Protein AF-0000000078805033 (afdb_homodimer)

Organism: NCBI:txid518634

Solvent-accessible surface area (backbone atoms only — not comparable to full-atom values): 11402 Å² total; per-residue (Å²): 138,50,52,36,29,24,31,27,32,63,42,89,55,93,84,42,68,63,39,48,26,34,30,44,27,18,71,88,64,75,86,60,73,48,47,35,26,24,40,49,38,66,61,92,50,86,88,40,86,55,39,42,79,41,77,51,36,87,62,38,46,42,91,50,58,30,28,40,31,48,77,40,35,37,48,39,56,50,84,47,43,70,54,78,54,25,36,58,53,70,70,57,48,51,51,47,48,53,34,40,29,49,44,43,53,67,112,140,50,53,38,30,25,31,26,32,65,42,87,54,94,84,42,69,63,39,48,28,35,30,43,28,18,72,88,64,75,85,59,73,49,47,36,27,25,40,50,39,65,62,90,52,85,87,41,85,56,40,44,79,41,75,51,37,87,61,38,46,42,89,49,57,29,28,40,31,48,78,41,36,38,48,38,55,50,85,46,43,70,53,76,54,26,37,57,53,70,69,57,47,51,51,47,49,53,35,38,29,50,44,43,54,67,112

Secondary structure (DSSP, 8-state):
--TTEEEEE--SSTT-PPEEEEE-S-TT----SEEEEEEEE-S--TT-TTEEEE---TTT--SS-EEEEEEEEEEEEGGGEEEEEEE--HHHHHHHHHHHHHHTT--/--TTEEEEE--SSTT-PPEEEEE-S-TT----SEEEEEEEE-S--TT-TTEEEE---TTT--SS-EEEEEEEEEEEEGGGEEEEEEE--HHHHHHHHHHHHHHTT--

InterPro domains:
  IPR003477 mRNA interferase PemK-like [PF02452] (2-104)
  IPR003477 mRNA interferase PemK-like [PTHR33988] (1-106)
  IPR011067 Plasmid maintenance toxin/Cell growth inhibitor [G3DSA:2.30.30.110] (6-107)

Foldseek 3Di:
DAAQWKWFFQDPDDPDDTWIWGFHDHPVDDDDQKGKTFTKDLPDPVVPPLWFWDDDDQANQDDGTMITRLLGIDIGRPVRTDDTRHGHDPVSSVVNVVSNCVSVVND/DAAQWKWFFQDPDDPDPTWIWGFHDHPVDDDDQKGKTFTKDLPDPVVPPLWFWDDDDQANQDDGTMITRLLGIDIGRPVRTDDTRHGHDPVSSVVNVVSNCVSVVND

Sequence (214 aa):
MKRGEIWTLQADGYASKPRPVVIVQSDAVDRFDSVITCLLTSYDSSDIDTRVRLEPSPENGLNKVSYVMTDKIVTVDRKLLGYQVGVVDDAAMANIGRQLMRVLGLLMKRGEIWTLQADGYASKPRPVVIVQSDAVDRFDSVITCLLTSYDSSDIDTRVRLEPSPENGLNKVSYVMTDKIVTVDRKLLGYQVGVVDDAAMANIGRQLMRVLGLL

Radius of gyration: 16.96 Å; Cα contacts (8 Å, |Δi|>4): 489; chains: 2; bounding box: 33×46×44 Å

Nearest PDB structures (foldseek):
  5hk0-assembly1_A  TM=8.838E-01  e=4.319E-09  Mycobacterium tuberculosis H37Rv
  5hk0-assembly1_B  TM=8.959E-01  e=1.776E-08  Mycobacterium tuberculosis H37Rv
  9g2g-assembly1_B  TM=8.810E-01  e=1.998E-08  Staphylococcus aureus
  5hkc-assembly1_B  TM=8.267E-01  e=4.319E-09  Mycobacterium tuberculosis CDC1551
  5hk0-assembly2_D  TM=8.184E-01  e=5.100E-07  Mycobacterium tuberculosis H37Rv

pLDDT: mean 94.11, std 10.24, range [45.72, 98.81]

Structure (mmCIF, N/CA/C/O backbone):
data_AF-0000000078805033-model_v1
#
loop_
_entity.id
_entity.type
_entity.pdbx_description
1 polymer 'Toxin-antitoxin system, toxin component, MazF family'
#
loop_
_atom_site.group_PDB
_atom_site.id
_atom_site.type_symbol
_atom_site.label_atom_id
_atom_site.label_alt_id
_atom_site.label_comp_id
_atom_site.label_asym_id
_atom_site.label_entity_id
_atom_site.label_seq_id
_atom_site.pdbx_PDB_ins_code
_atom_site.Cartn_x
_atom_site.Cartn_y
_atom_site.Cartn_z
_atom_site.occupancy
_atom_site.B_iso_or_equiv
_atom_site.auth_seq_id
_atom_site.auth_comp_id
_atom_site.auth_asym_id
_atom_site.auth_atom_id
_atom_site.pdbx_PDB_model_num
ATOM 1 N N . MET A 1 1 ? -15.109 3.586 8.656 1 92.38 1 MET A N 1
ATOM 2 C CA . MET A 1 1 ? -13.875 4.105 8.078 1 92.38 1 MET A CA 1
ATOM 3 C C . MET A 1 1 ? -14.031 4.367 6.59 1 92.38 1 MET A C 1
ATOM 5 O O . MET A 1 1 ? -14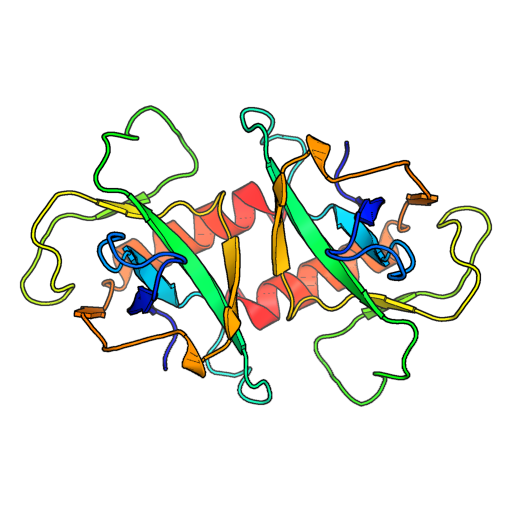.438 3.479 5.836 1 92.38 1 MET A O 1
ATOM 9 N N . LYS A 1 2 ? -13.852 5.633 6.227 1 96.69 2 LYS A N 1
ATOM 10 C CA . LYS A 1 2 ? -14.055 6.082 4.852 1 96.69 2 LYS A CA 1
ATOM 11 C C . LYS A 1 2 ? -12.758 6.641 4.262 1 96.69 2 LYS A C 1
ATOM 13 O O . LYS A 1 2 ? -11.945 7.215 4.984 1 96.69 2 LYS A O 1
ATOM 18 N N . ARG A 1 3 ? -12.656 6.457 2.951 1 98.31 3 ARG A N 1
ATOM 19 C CA . ARG A 1 3 ? -11.523 7.031 2.238 1 98.31 3 ARG A CA 1
ATOM 20 C C . ARG A 1 3 ? -11.383 8.523 2.533 1 98.31 3 ARG A C 1
ATOM 22 O O . ARG A 1 3 ? -12.383 9.25 2.545 1 98.31 3 ARG A O 1
ATOM 29 N N . GLY A 1 4 ? -10.188 8.93 2.82 1 98.69 4 GLY A N 1
ATOM 30 C CA . GLY A 1 4 ? -9.93 10.336 3.111 1 98.69 4 GLY A CA 1
ATOM 31 C C . GLY A 1 4 ? -9.914 10.641 4.598 1 98.69 4 GLY A C 1
ATOM 32 O O . GLY A 1 4 ? -9.453 11.711 5.008 1 98.69 4 GLY A O 1
ATOM 33 N N . GLU A 1 5 ? -10.453 9.766 5.426 1 98.69 5 GLU A N 1
ATOM 34 C CA . GLU A 1 5 ? -10.414 9.977 6.871 1 98.69 5 GLU A CA 1
ATOM 35 C C . GLU A 1 5 ? -9 9.789 7.414 1 98.69 5 GLU A C 1
ATOM 37 O O . GLU A 1 5 ? -8.25 8.938 6.926 1 98.69 5 GLU A O 1
ATOM 42 N N . ILE A 1 6 ? -8.664 10.578 8.422 1 98.69 6 ILE A N 1
ATOM 43 C CA . ILE A 1 6 ? -7.414 10.438 9.156 1 98.69 6 ILE A CA 1
ATOM 44 C C . ILE A 1 6 ? -7.668 9.75 10.492 1 98.69 6 ILE A C 1
ATOM 46 O O . ILE A 1 6 ? -8.547 10.148 11.25 1 98.69 6 ILE A O 1
ATOM 50 N N . TRP A 1 7 ? -6.922 8.68 10.773 1 98 7 TRP A N 1
ATOM 51 C CA . TRP A 1 7 ? -7.043 7.902 12 1 98 7 TRP A CA 1
ATOM 52 C C . TRP A 1 7 ? -5.688 7.75 12.68 1 98 7 TRP A C 1
ATOM 54 O O . TRP A 1 7 ? -4.645 7.859 12.039 1 98 7 TRP A O 1
ATOM 64 N N . THR A 1 8 ? -5.688 7.531 13.992 1 96.12 8 THR A N 1
ATOM 65 C CA . THR A 1 8 ? -4.449 7.219 14.695 1 96.12 8 THR A CA 1
ATOM 66 C C . THR A 1 8 ? -4.137 5.727 14.602 1 96.12 8 THR A C 1
ATOM 68 O O . THR A 1 8 ? -5.031 4.891 14.734 1 96.12 8 THR A O 1
ATOM 71 N N . LEU A 1 9 ? -2.926 5.473 14.25 1 94.88 9 LEU A N 1
ATOM 72 C CA . LEU A 1 9 ? -2.434 4.102 14.211 1 94.88 9 LEU A CA 1
ATOM 73 C C . LEU A 1 9 ? -1.57 3.801 15.438 1 94.88 9 LEU A C 1
ATOM 75 O O . LEU A 1 9 ? -0.641 4.551 15.742 1 94.88 9 LEU A O 1
ATOM 79 N N . GLN A 1 10 ? -1.992 2.762 16.094 1 84.69 10 GLN A N 1
ATOM 80 C CA . GLN A 1 10 ? -1.236 2.348 17.281 1 84.69 10 GLN A CA 1
ATOM 81 C C . GLN A 1 10 ? 0.145 1.828 16.891 1 84.69 10 GLN A C 1
ATOM 83 O O . GLN A 1 10 ? 0.279 1.056 15.938 1 84.69 10 GLN A O 1
ATOM 88 N N . ALA A 1 11 ? 1.146 2.658 17.047 1 66.62 11 ALA A N 1
ATOM 89 C CA . ALA A 1 11 ? 2.5 2.199 16.75 1 66.62 11 ALA A CA 1
ATOM 90 C C . ALA A 1 11 ? 2.938 1.107 17.719 1 66.62 11 ALA A C 1
ATOM 92 O O . ALA A 1 11 ? 2.391 0.988 18.812 1 66.62 11 ALA A O 1
ATOM 93 N N . ASP A 1 12 ? 3.729 0.249 17.109 1 59.47 12 ASP A N 1
ATOM 94 C CA . ASP A 1 12 ? 4.332 -0.756 17.969 1 59.47 12 ASP A CA 1
ATOM 95 C C . ASP A 1 12 ? 5.234 -0.105 19.016 1 59.47 12 ASP A C 1
ATOM 97 O O . ASP A 1 12 ? 6.043 0.766 18.688 1 59.47 12 ASP A O 1
ATOM 101 N N . GLY A 1 13 ? 4.883 -0.298 20.125 1 55.38 13 GLY A N 1
ATOM 102 C CA . GLY A 1 13 ? 5.703 0.057 21.266 1 55.38 13 GLY A CA 1
ATOM 103 C C . GLY A 1 13 ? 5.062 1.105 22.156 1 55.38 13 GLY A C 1
ATOM 104 O O . GLY A 1 13 ? 4.176 1.841 21.719 1 55.38 13 GLY A O 1
ATOM 105 N N . TYR A 1 14 ? 5.25 0.978 23.5 1 46.22 14 TYR A N 1
ATOM 106 C CA . TYR A 1 14 ? 4.641 1.691 24.609 1 46.22 14 TYR A CA 1
ATOM 107 C C . TYR A 1 14 ? 4.664 3.197 24.375 1 46.22 14 TYR A C 1
ATOM 109 O O . TYR A 1 14 ? 3.709 3.9 24.719 1 46.22 14 TYR A O 1
ATOM 117 N N . ALA A 1 15 ? 5.879 3.707 23.953 1 50.28 15 ALA A N 1
ATOM 118 C CA . ALA A 1 15 ? 6.125 5.148 23.984 1 50.28 15 ALA A CA 1
ATOM 119 C C . ALA A 1 15 ? 5.859 5.781 22.609 1 50.28 15 ALA A C 1
ATOM 121 O O . ALA A 1 15 ? 6.09 6.977 22.422 1 50.28 15 ALA A O 1
ATOM 122 N N . SER A 1 16 ? 5.328 4.945 21.859 1 59.59 16 SER A N 1
ATOM 123 C CA . SER A 1 16 ? 5.262 5.559 20.531 1 59.59 16 SER A CA 1
ATOM 124 C C . SER A 1 16 ? 3.941 6.301 20.344 1 59.59 16 SER A C 1
ATOM 126 O O . SER A 1 16 ? 2.875 5.777 20.672 1 59.59 16 SER A O 1
ATOM 128 N N . LYS A 1 17 ? 4.059 7.543 20.312 1 67.31 17 LYS A N 1
ATOM 129 C CA . LYS A 1 17 ? 2.893 8.375 20.047 1 67.31 17 LYS A CA 1
ATOM 130 C C . LYS A 1 17 ? 2.119 7.855 18.828 1 67.31 17 LYS A C 1
ATOM 132 O O . LYS A 1 17 ? 2.715 7.465 17.828 1 67.31 17 LYS A O 1
ATOM 137 N N . PRO A 1 18 ? 0.846 7.719 19.062 1 80.5 18 PRO A N 1
ATOM 138 C CA . PRO A 1 18 ? 0.042 7.262 17.922 1 80.5 18 PRO A CA 1
ATOM 139 C C . PRO A 1 18 ? 0.273 8.094 16.672 1 80.5 18 PRO A C 1
ATOM 141 O O . PRO A 1 18 ? 0.31 9.32 16.734 1 80.5 18 PRO A O 1
ATOM 144 N N . ARG A 1 19 ? 0.521 7.434 15.578 1 88.94 19 ARG A N 1
ATOM 145 C CA . ARG A 1 19 ? 0.822 8.086 14.312 1 88.94 19 ARG A CA 1
ATOM 146 C C . ARG A 1 19 ? -0.429 8.211 13.445 1 88.94 19 ARG A C 1
ATOM 148 O O . ARG A 1 19 ? -1.15 7.227 13.25 1 88.94 19 ARG A O 1
ATOM 155 N N . PRO A 1 20 ? -0.664 9.414 13 1 95.81 20 PRO A N 1
ATOM 156 C CA . PRO A 1 20 ? -1.832 9.523 12.125 1 95.81 20 PRO A CA 1
ATOM 157 C C . PRO A 1 20 ? -1.613 8.859 10.766 1 95.81 20 PRO A C 1
ATOM 159 O O . PRO A 1 20 ? -0.49 8.844 10.258 1 95.81 20 PRO A O 1
ATOM 162 N N . VAL A 1 21 ? -2.654 8.305 10.211 1 97.94 21 VAL A N 1
ATOM 163 C CA . VAL A 1 21 ? -2.676 7.758 8.859 1 97.94 21 VAL A CA 1
ATOM 164 C C . VAL A 1 21 ? -3.904 8.266 8.117 1 97.94 21 VAL A C 1
ATOM 166 O O . VAL A 1 21 ? -4.906 8.641 8.734 1 97.94 21 VAL A O 1
ATOM 169 N N . VAL A 1 22 ? -3.824 8.281 6.801 1 98.75 22 VAL A N 1
ATOM 170 C CA . VAL A 1 22 ? -4.969 8.594 5.949 1 98.75 22 VAL A CA 1
ATOM 171 C C . VAL A 1 22 ? -5.504 7.316 5.309 1 98.75 22 VAL A C 1
ATOM 173 O O . VAL A 1 22 ? -4.738 6.535 4.738 1 98.75 22 VAL A O 1
ATOM 176 N N . ILE A 1 23 ? -6.805 7.102 5.414 1 98.62 23 ILE A N 1
ATOM 177 C CA . ILE A 1 23 ? -7.434 5.992 4.703 1 98.62 23 ILE A CA 1
ATOM 178 C C . ILE A 1 23 ? -7.465 6.285 3.207 1 98.62 23 ILE A C 1
ATOM 180 O O . ILE A 1 23 ? -8.008 7.305 2.777 1 98.62 23 ILE A O 1
ATOM 184 N N . VAL A 1 24 ? -6.883 5.359 2.414 1 98.81 24 VAL A N 1
ATOM 185 C CA . VAL A 1 24 ? -6.871 5.594 0.974 1 98.81 24 VAL A CA 1
ATOM 186 C C . VAL A 1 24 ? -7.617 4.469 0.259 1 98.81 24 VAL A C 1
ATOM 188 O O . VAL A 1 24 ? -7.719 4.469 -0.97 1 98.81 24 VAL A O 1
ATOM 191 N N . GLN A 1 25 ? -8.125 3.51 0.996 1 98.56 25 GLN A N 1
ATOM 192 C CA . GLN A 1 25 ? -8.93 2.426 0.446 1 98.56 25 GLN A CA 1
ATOM 193 C C . GLN A 1 25 ? -10.281 2.938 -0.037 1 98.56 25 GLN A C 1
ATOM 195 O O . GLN A 1 25 ? -10.93 3.74 0.642 1 98.56 25 GLN A O 1
ATOM 200 N N . SER A 1 26 ? -10.695 2.438 -1.181 1 98.38 26 SER A N 1
ATOM 201 C CA . SER A 1 26 ? -12.023 2.752 -1.696 1 98.38 26 SER A CA 1
ATOM 202 C C . SER A 1 26 ? -13.109 2.326 -0.717 1 98.38 26 SER A C 1
ATOM 204 O O . SER A 1 26 ? -13.031 1.252 -0.117 1 98.38 26 SER A O 1
ATOM 206 N N . ASP A 1 27 ? -14.195 3.082 -0.64 1 97.12 27 ASP A N 1
ATOM 207 C CA . ASP A 1 27 ? -15.336 2.752 0.212 1 97.12 27 ASP A CA 1
ATOM 208 C C . ASP A 1 27 ? -16.078 1.532 -0.32 1 97.12 27 ASP A C 1
ATOM 210 O O . ASP A 1 27 ? -16.859 0.908 0.408 1 97.12 27 ASP A O 1
ATOM 214 N N . ALA A 1 28 ? -15.883 1.262 -1.568 1 95.81 28 ALA A N 1
ATOM 215 C CA . ALA A 1 28 ? -16.578 0.141 -2.195 1 95.81 28 ALA A CA 1
ATOM 216 C C . ALA A 1 28 ? -15.992 -1.192 -1.746 1 95.81 28 ALA A C 1
ATOM 218 O O . ALA A 1 28 ? -16.609 -2.244 -1.933 1 95.81 28 ALA A O 1
ATOM 219 N N . VAL A 1 29 ? -14.789 -1.143 -1.206 1 94.06 29 VAL A N 1
ATOM 220 C CA . VAL A 1 29 ? -14.117 -2.336 -0.704 1 94.06 29 VAL A CA 1
ATOM 221 C C . VAL A 1 29 ? -14.344 -2.467 0.8 1 94.06 29 VAL A C 1
ATOM 223 O O . VAL A 1 29 ? -13.75 -1.733 1.592 1 94.06 29 VAL A O 1
ATOM 226 N N . ASP A 1 30 ? -15.203 -3.201 1.343 1 83.62 30 ASP A N 1
ATOM 227 C CA . ASP A 1 30 ? -15.562 -3.232 2.758 1 83.62 30 ASP A CA 1
ATOM 228 C C . ASP A 1 30 ? -15.633 -4.668 3.275 1 83.62 30 ASP A C 1
ATOM 230 O O . ASP A 1 30 ? -16.188 -4.918 4.348 1 83.62 30 ASP A O 1
ATOM 234 N N . ARG A 1 31 ? -14.883 -5.484 2.77 1 87.19 31 ARG A N 1
ATOM 235 C CA . ARG A 1 31 ? -15.031 -6.898 3.098 1 87.19 31 ARG A CA 1
ATOM 236 C C . ARG A 1 31 ? -13.953 -7.352 4.078 1 87.19 31 ARG A C 1
ATOM 238 O O . ARG A 1 31 ? -14.078 -8.406 4.699 1 87.19 31 ARG A O 1
ATOM 245 N N . PHE A 1 32 ? -12.969 -6.535 4.281 1 93.5 32 PHE A N 1
ATOM 246 C CA . PHE A 1 32 ? -11.773 -7.023 4.969 1 93.5 32 PHE A CA 1
ATOM 247 C C . PHE A 1 32 ? -11.68 -6.43 6.367 1 93.5 32 PHE A C 1
ATOM 249 O O . PHE A 1 32 ? -12.188 -5.336 6.621 1 93.5 32 PHE A O 1
ATOM 256 N N . ASP A 1 33 ? -11.016 -7.176 7.23 1 96.12 33 ASP A N 1
ATOM 257 C CA . ASP A 1 33 ? -10.727 -6.688 8.578 1 96.12 33 ASP A CA 1
ATOM 258 C C . ASP A 1 33 ? -9.539 -5.727 8.562 1 96.12 33 ASP A C 1
ATOM 260 O O . ASP A 1 33 ? -9.172 -5.168 9.602 1 96.12 33 ASP A O 1
ATOM 264 N N . SER A 1 34 ? -9 -5.488 7.434 1 96.75 34 SER A N 1
ATOM 265 C CA . SER A 1 34 ? -7.902 -4.547 7.242 1 96.75 34 SER A CA 1
ATOM 266 C C . SER A 1 34 ? -8.32 -3.389 6.34 1 96.75 34 SER A C 1
ATOM 268 O O . SER A 1 34 ? -9.375 -3.438 5.711 1 96.75 34 SER A O 1
ATOM 270 N N . VAL A 1 35 ? -7.555 -2.35 6.375 1 97.69 35 VAL A N 1
ATOM 271 C CA . VAL A 1 35 ? -7.797 -1.185 5.531 1 97.69 35 VAL A CA 1
ATOM 272 C C . VAL A 1 35 ? -6.469 -0.619 5.035 1 97.69 35 VAL A C 1
ATOM 274 O O . VAL A 1 35 ? -5.461 -0.672 5.742 1 97.69 35 VAL A O 1
ATOM 277 N N . ILE A 1 36 ? -6.461 -0.116 3.795 1 98.5 36 ILE A N 1
ATOM 278 C CA . ILE A 1 36 ? -5.25 0.423 3.184 1 98.5 36 ILE A CA 1
ATOM 279 C C . ILE A 1 36 ? -5.086 1.891 3.572 1 98.5 36 ILE A C 1
ATOM 281 O O . ILE A 1 36 ? -6.031 2.678 3.461 1 98.5 36 ILE A O 1
ATOM 285 N N . THR A 1 37 ? -3.91 2.264 4.016 1 98.5 37 THR A N 1
ATOM 286 C CA . THR A 1 37 ? -3.641 3.607 4.52 1 98.5 37 THR A CA 1
ATOM 287 C C . THR A 1 37 ? -2.311 4.129 3.982 1 98.5 37 THR A C 1
ATOM 289 O O . THR A 1 37 ? -1.507 3.359 3.451 1 98.5 37 THR A O 1
ATOM 292 N N . CYS A 1 38 ? -2.1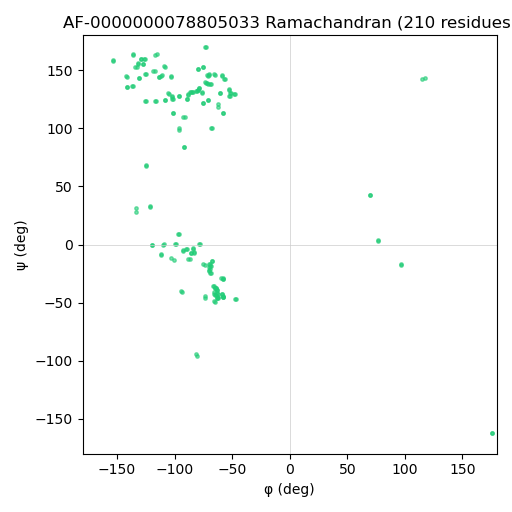05 5.371 4.07 1 98.62 38 CYS A N 1
ATOM 293 C CA . CYS A 1 38 ? -0.792 5.996 3.965 1 98.62 38 CYS A CA 1
ATOM 294 C C . CYS A 1 38 ? -0.381 6.629 5.289 1 98.62 38 CYS A C 1
ATOM 296 O O . CYS A 1 38 ? -1.204 7.234 5.973 1 98.62 38 CYS A O 1
ATOM 298 N N . LEU A 1 39 ? 0.88 6.57 5.617 1 97.06 39 LEU A N 1
ATOM 299 C CA . LEU A 1 39 ? 1.412 7.203 6.82 1 97.06 39 LEU A CA 1
ATOM 300 C C . LEU A 1 39 ? 1.515 8.711 6.641 1 97.06 39 LEU A C 1
ATOM 302 O O . LEU A 1 39 ? 1.629 9.203 5.516 1 97.06 39 LEU A O 1
ATOM 306 N N . LEU A 1 40 ? 1.423 9.398 7.77 1 97.38 40 LEU A N 1
ATOM 307 C CA . LEU A 1 40 ? 1.719 10.828 7.809 1 97.38 40 LEU A CA 1
ATOM 308 C C . LEU A 1 40 ? 2.994 11.094 8.602 1 97.38 40 LEU A C 1
ATOM 310 O O . LEU A 1 40 ? 3.297 10.383 9.562 1 97.38 40 LEU A O 1
ATOM 314 N N . THR A 1 41 ? 3.734 12.086 8.172 1 95.88 41 THR A N 1
ATOM 315 C CA . THR A 1 41 ? 4.871 12.578 8.945 1 95.88 41 THR A CA 1
ATOM 316 C C . THR A 1 41 ? 4.812 14.102 9.078 1 95.88 41 THR A C 1
ATOM 318 O O . THR A 1 41 ? 4.352 14.797 8.172 1 95.88 41 THR A O 1
ATOM 321 N N . SER A 1 42 ? 5.211 14.562 10.227 1 96.06 42 SER A N 1
ATOM 322 C CA . SER A 1 42 ? 5.312 16.016 10.422 1 96.06 42 SER A CA 1
ATOM 323 C C . SER A 1 42 ? 6.715 16.516 10.094 1 96.06 42 SER A C 1
ATOM 325 O O . SER A 1 42 ? 6.969 17.719 10.133 1 96.06 42 SER A O 1
ATOM 327 N N . TYR A 1 43 ? 7.578 15.531 9.812 1 95.75 43 TYR A N 1
ATOM 328 C CA . TYR A 1 43 ? 8.906 15.961 9.383 1 95.75 43 TYR A CA 1
ATOM 329 C C . TYR A 1 43 ? 8.867 16.562 7.992 1 95.75 43 TYR A C 1
ATOM 331 O O . TYR A 1 43 ? 8.203 16.047 7.098 1 95.75 43 TYR A O 1
ATOM 339 N N . ASP A 1 44 ? 9.648 17.672 7.898 1 96.62 44 ASP A N 1
ATOM 340 C CA . ASP A 1 44 ? 9.648 18.359 6.613 1 96.62 44 ASP A CA 1
ATOM 341 C C . ASP A 1 44 ? 10.094 17.438 5.488 1 96.62 44 ASP A C 1
ATOM 343 O O . ASP A 1 44 ? 11.227 16.953 5.484 1 96.62 44 ASP A O 1
ATOM 347 N N . SER A 1 45 ? 9.125 17.172 4.621 1 96 45 SER A N 1
ATOM 348 C CA . SER A 1 45 ? 9.359 16.312 3.459 1 96 45 SER A CA 1
ATOM 349 C C . SER A 1 45 ? 9.062 17.062 2.158 1 96 45 SER A C 1
ATOM 351 O O . SER A 1 45 ? 8.602 16.453 1.186 1 96 45 SER A O 1
ATOM 353 N N . SER A 1 46 ? 9.305 18.328 2.115 1 95.81 46 SER A N 1
ATOM 354 C CA . SER A 1 46 ? 8.969 19.141 0.957 1 95.81 46 SER A CA 1
ATOM 355 C C . SER A 1 46 ? 9.859 18.812 -0.236 1 95.81 46 SER A C 1
ATOM 357 O O . SER A 1 46 ? 9.523 19.125 -1.377 1 95.81 46 SER A O 1
ATOM 359 N N . ASP A 1 47 ? 10.961 18.156 0.004 1 96.38 47 ASP A N 1
ATOM 360 C CA . ASP A 1 47 ? 11.883 17.797 -1.066 1 96.38 47 ASP A CA 1
ATOM 361 C C . ASP A 1 47 ? 11.531 16.438 -1.672 1 96.38 47 ASP A C 1
ATOM 363 O O . ASP A 1 47 ? 12.18 15.992 -2.619 1 96.38 47 ASP A O 1
ATOM 367 N N . ILE A 1 48 ? 10.562 15.789 -1.128 1 96.19 48 ILE A N 1
ATOM 368 C CA . ILE A 1 48 ? 10.148 14.484 -1.624 1 96.19 48 ILE A CA 1
ATOM 369 C C . ILE A 1 48 ? 8.891 14.625 -2.477 1 96.19 48 ILE A C 1
ATOM 371 O O . ILE A 1 48 ? 7.801 14.867 -1.951 1 96.19 48 ILE A O 1
ATOM 375 N N . ASP A 1 49 ? 8.953 14.375 -3.76 1 95.06 49 ASP A N 1
ATOM 376 C CA . ASP A 1 49 ? 7.926 14.688 -4.75 1 95.06 49 ASP A CA 1
ATOM 377 C C . ASP A 1 49 ? 6.688 13.82 -4.547 1 95.06 49 ASP A C 1
ATOM 379 O O . ASP A 1 49 ? 5.578 14.227 -4.895 1 95.06 49 ASP A O 1
ATOM 383 N N . THR A 1 50 ? 6.828 12.711 -3.967 1 97.31 50 THR A N 1
ATOM 384 C CA . THR A 1 50 ? 5.715 11.773 -3.854 1 97.31 50 THR A CA 1
ATOM 385 C C . THR A 1 50 ? 4.828 12.125 -2.666 1 97.31 50 THR A C 1
ATOM 387 O O . THR A 1 50 ? 3.779 11.508 -2.461 1 97.31 50 THR A O 1
ATOM 390 N N . ARG A 1 51 ? 5.207 13.047 -1.883 1 98.19 51 ARG A N 1
ATOM 391 C CA . ARG A 1 51 ? 4.469 13.32 -0.655 1 98.19 51 ARG A CA 1
ATOM 392 C C . ARG A 1 51 ? 3.594 14.562 -0.806 1 98.19 51 ARG A C 1
ATOM 394 O O . ARG A 1 51 ? 3.979 15.523 -1.478 1 98.19 51 ARG A O 1
ATOM 401 N N . VAL A 1 52 ? 2.461 14.516 -0.189 1 98.69 52 VAL A N 1
ATOM 402 C CA . VAL A 1 52 ? 1.468 15.578 -0.304 1 98.69 52 VAL A CA 1
ATOM 403 C C . VAL A 1 52 ? 1.4 16.375 1.001 1 98.69 52 VAL A C 1
ATOM 405 O O . VAL A 1 52 ? 1.12 15.805 2.061 1 98.69 52 VAL A O 1
ATOM 408 N N . ARG A 1 53 ? 1.577 17.594 0.904 1 98.69 53 ARG A N 1
ATOM 409 C CA . ARG A 1 53 ? 1.58 18.469 2.066 1 98.69 53 ARG A CA 1
ATOM 410 C C . ARG A 1 53 ? 0.158 18.797 2.516 1 98.69 53 ARG A C 1
ATOM 412 O O . ARG A 1 53 ? -0.704 19.109 1.69 1 98.69 53 ARG A O 1
ATOM 419 N N . LEU A 1 54 ? -0.123 18.688 3.785 1 98.56 54 LEU A N 1
ATOM 420 C CA . LEU A 1 54 ? -1.386 19.094 4.398 1 98.56 54 LEU A CA 1
ATOM 421 C C . LEU A 1 54 ? -1.173 20.219 5.398 1 98.56 54 LEU A C 1
ATOM 423 O O . LEU A 1 54 ? -0.369 20.094 6.328 1 98.56 54 LEU A O 1
ATOM 427 N N . GLU A 1 55 ? -1.883 21.266 5.148 1 98.44 55 GLU A N 1
ATOM 428 C CA . GLU A 1 55 ? -1.938 22.312 6.168 1 98.44 55 GLU A CA 1
ATOM 429 C C . GLU A 1 55 ? -2.906 21.938 7.289 1 98.44 55 GLU A C 1
ATOM 431 O O . GLU A 1 55 ? -3.998 21.422 7.027 1 98.44 55 GLU A O 1
ATOM 436 N N . PRO A 1 56 ? -2.416 22.172 8.57 1 98.06 56 PRO A N 1
ATOM 437 C CA . PRO A 1 56 ? -3.352 21.906 9.664 1 98.06 56 PRO A CA 1
ATOM 438 C C . PRO A 1 56 ? -4.652 22.688 9.539 1 98.06 56 PRO A C 1
ATOM 440 O O . PRO A 1 56 ? -4.637 23.859 9.117 1 98.06 56 PRO A O 1
ATOM 443 N N . SER A 1 57 ? -5.773 22.125 9.883 1 98.12 57 SER A N 1
ATOM 444 C CA . SER A 1 57 ? -7.098 22.734 9.891 1 98.12 57 SER A CA 1
ATOM 445 C C . SER A 1 57 ? -8.023 22.062 10.898 1 98.12 57 SER A C 1
ATOM 447 O O . SER A 1 57 ? -7.773 20.922 11.305 1 98.12 57 SER A O 1
ATOM 449 N N . PRO A 1 58 ? -9.078 22.781 11.312 1 97.81 58 PRO A N 1
ATOM 450 C CA . PRO A 1 58 ? -10.047 22.141 12.195 1 97.81 58 PRO A CA 1
ATOM 451 C C . PRO A 1 58 ? -10.68 20.906 11.562 1 97.81 58 PRO A C 1
ATOM 453 O O . PRO A 1 58 ? -11.016 19.938 12.266 1 97.81 58 PRO A O 1
ATOM 456 N N . GLU A 1 59 ? -10.781 20.891 10.273 1 98.12 59 GLU A N 1
ATOM 457 C CA . GLU A 1 59 ? -11.422 19.797 9.555 1 98.12 59 GLU A CA 1
ATOM 458 C C . GLU A 1 59 ? -10.547 18.562 9.539 1 98.12 59 GLU A C 1
ATOM 460 O O . GLU A 1 59 ? -11.023 17.438 9.766 1 98.12 59 GLU A O 1
ATOM 465 N N . ASN A 1 60 ? -9.25 18.719 9.242 1 98.31 60 ASN A N 1
ATOM 466 C CA . ASN A 1 60 ? -8.398 17.547 9.172 1 98.31 60 ASN A CA 1
ATOM 467 C C . ASN A 1 60 ? -7.828 17.172 10.539 1 98.31 60 ASN A C 1
ATOM 469 O O . ASN A 1 60 ? -7.266 16.094 10.703 1 98.31 60 ASN A O 1
ATOM 473 N N . GLY A 1 61 ? -7.969 18.094 11.5 1 97.88 61 GLY A N 1
ATOM 474 C CA . GLY A 1 61 ? -7.668 17.781 12.891 1 97.88 61 GLY A CA 1
ATOM 475 C C . GLY A 1 61 ? -6.184 17.75 13.188 1 97.88 61 GLY A C 1
ATOM 476 O O . GLY A 1 61 ? -5.773 17.391 14.297 1 97.88 61 GLY A O 1
ATOM 477 N N . LEU A 1 62 ? -5.355 18.062 12.219 1 97.38 62 LEU A N 1
ATOM 478 C CA . LEU A 1 62 ? -3.91 18.078 12.422 1 97.38 62 LEU A CA 1
ATOM 479 C C . LEU A 1 62 ? -3.484 19.375 13.109 1 97.38 62 LEU A C 1
ATOM 481 O O . LEU A 1 62 ? -4.121 20.422 12.938 1 97.38 62 LEU A O 1
ATOM 485 N N . ASN A 1 63 ? -2.385 19.25 13.852 1 96.06 63 ASN A N 1
ATOM 486 C CA . ASN A 1 63 ? -1.918 20.422 14.578 1 96.06 63 ASN A CA 1
ATOM 487 C C . ASN A 1 63 ? -0.592 20.938 14.023 1 96.06 63 ASN A C 1
ATOM 489 O O . ASN A 1 63 ? -0.11 22 14.438 1 96.06 63 ASN A O 1
ATOM 493 N N . LYS A 1 64 ? -0.011 20.188 13.164 1 96.69 64 LYS A N 1
ATOM 494 C CA . LYS A 1 64 ? 1.229 20.562 12.484 1 96.69 64 LYS A CA 1
ATOM 495 C C . LYS A 1 64 ? 1.125 20.312 10.977 1 96.69 64 LYS A C 1
ATOM 497 O O . LYS A 1 64 ? 0.363 19.438 10.539 1 96.69 64 LYS A O 1
ATOM 502 N N . VAL A 1 65 ? 1.949 21.156 10.281 1 98.12 65 VAL A N 1
ATOM 503 C CA . VAL A 1 65 ? 2.127 20.797 8.875 1 98.12 65 VAL A CA 1
ATOM 504 C C . VAL A 1 65 ? 2.547 19.344 8.766 1 98.12 65 VAL A C 1
ATOM 506 O O . VAL A 1 65 ? 3.449 18.891 9.477 1 98.12 65 VAL A O 1
ATOM 509 N N . SER A 1 66 ? 1.797 18.625 7.934 1 98.12 66 SER A N 1
ATOM 510 C CA . SER A 1 66 ? 2.061 17.203 7.77 1 98.12 66 SER A CA 1
ATOM 511 C C . SER A 1 66 ? 2.172 16.828 6.297 1 98.12 66 SER A C 1
ATOM 513 O O . SER A 1 66 ? 1.778 17.594 5.422 1 98.12 66 SER A O 1
ATOM 515 N N . TYR A 1 67 ? 2.791 15.711 6.047 1 98.38 67 TYR A N 1
ATOM 516 C CA . TYR A 1 67 ? 2.959 15.172 4.699 1 98.38 67 TYR A CA 1
ATOM 517 C C . TYR A 1 67 ? 2.43 13.742 4.613 1 98.38 67 TYR A C 1
ATOM 519 O O . TYR A 1 67 ? 2.824 12.883 5.402 1 98.38 67 TYR A O 1
ATOM 527 N N . VAL A 1 68 ? 1.501 13.555 3.678 1 98.75 68 VAL A N 1
ATOM 528 C CA . VAL A 1 68 ? 1.046 12.203 3.393 1 98.75 68 VAL A CA 1
ATOM 529 C C . VAL A 1 68 ? 2.107 11.461 2.584 1 98.75 68 VAL A C 1
ATOM 531 O O . VAL A 1 68 ? 2.49 11.898 1.498 1 98.75 68 VAL A O 1
ATOM 534 N N . MET A 1 69 ? 2.557 10.344 3.145 1 98.25 69 MET A N 1
ATOM 535 C CA . MET A 1 69 ? 3.613 9.57 2.502 1 98.25 69 MET A CA 1
ATOM 536 C C . MET A 1 69 ? 3.025 8.508 1.583 1 98.25 69 MET A C 1
ATOM 538 O O . MET A 1 69 ? 2.947 7.332 1.954 1 98.25 69 MET A O 1
ATOM 542 N N . THR A 1 70 ? 2.678 8.898 0.321 1 98.62 70 THR A N 1
ATOM 543 C CA . THR A 1 70 ? 2.07 7.969 -0.629 1 98.62 70 THR A CA 1
ATOM 544 C C . THR A 1 70 ? 3.061 6.883 -1.036 1 98.62 70 THR A C 1
ATOM 546 O O . THR A 1 70 ? 2.668 5.852 -1.587 1 98.62 70 THR A O 1
ATOM 549 N N . ASP A 1 71 ? 4.312 7.086 -0.745 1 97.69 71 ASP A N 1
ATOM 550 C CA . ASP A 1 71 ? 5.359 6.094 -0.967 1 97.69 71 ASP A CA 1
ATOM 551 C C . ASP A 1 71 ? 5.43 5.105 0.195 1 97.69 71 ASP A C 1
ATOM 553 O O . ASP A 1 71 ? 6.195 4.137 0.148 1 97.69 71 ASP A O 1
ATOM 557 N N . LYS A 1 72 ? 4.617 5.324 1.229 1 97.5 72 LYS A N 1
ATO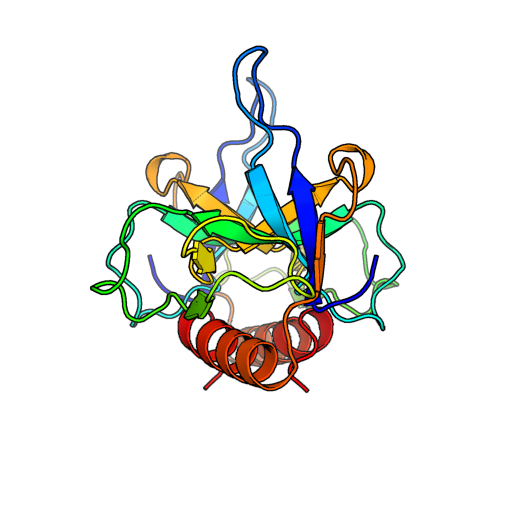M 558 C CA . LYS A 1 72 ? 4.496 4.43 2.377 1 97.5 72 LYS A CA 1
ATOM 559 C C . LYS A 1 72 ? 3.047 4 2.59 1 97.5 72 LYS A C 1
ATOM 561 O O . LYS A 1 72 ? 2.459 4.285 3.635 1 97.5 72 LYS A O 1
ATOM 566 N N . ILE A 1 73 ? 2.623 3.256 1.645 1 98.31 73 ILE A N 1
ATOM 567 C CA . ILE A 1 73 ? 1.297 2.648 1.702 1 98.31 73 ILE A CA 1
ATOM 568 C C . ILE A 1 73 ? 1.337 1.401 2.58 1 98.31 73 ILE A C 1
ATOM 570 O O . ILE A 1 73 ? 2.238 0.569 2.447 1 98.31 73 ILE A O 1
ATOM 574 N N . VAL A 1 74 ? 0.395 1.283 3.475 1 96.44 74 VAL A N 1
ATOM 575 C CA . VAL A 1 74 ? 0.381 0.112 4.348 1 96.44 74 VAL A CA 1
ATOM 576 C C . VAL A 1 74 ? -1.059 -0.347 4.57 1 96.44 74 VAL A C 1
ATOM 578 O O . VAL A 1 74 ? -1.961 0.477 4.734 1 96.44 74 VAL A O 1
ATOM 581 N N . THR A 1 75 ? -1.259 -1.632 4.48 1 97.44 75 THR A N 1
ATOM 582 C CA . THR A 1 75 ? -2.514 -2.248 4.898 1 97.44 75 THR A CA 1
ATOM 583 C C . THR A 1 75 ? -2.467 -2.625 6.375 1 97.44 75 THR A C 1
ATOM 585 O O . THR A 1 75 ? -1.565 -3.344 6.812 1 97.44 75 THR A O 1
ATOM 588 N N . VAL A 1 76 ? -3.422 -2.143 7.102 1 95.25 76 VAL A N 1
ATOM 589 C CA . VAL A 1 76 ? -3.375 -2.336 8.547 1 95.25 76 VAL A CA 1
ATOM 590 C C . VAL A 1 76 ? -4.664 -3 9.023 1 95.25 76 VAL A C 1
ATOM 592 O O . VAL A 1 76 ? -5.738 -2.764 8.453 1 95.25 76 VAL A O 1
ATOM 595 N N . ASP A 1 77 ? -4.465 -3.822 10.078 1 95.94 77 ASP A N 1
ATOM 596 C CA . ASP A 1 77 ? -5.656 -4.316 10.766 1 95.94 77 ASP A CA 1
ATOM 597 C C . ASP A 1 77 ? -6.473 -3.16 11.344 1 95.94 77 ASP A C 1
ATOM 599 O O . ASP A 1 77 ? -5.934 -2.299 12.039 1 95.94 77 ASP A O 1
ATOM 603 N N . ARG A 1 78 ? -7.766 -3.193 11.055 1 95.75 78 ARG A N 1
ATOM 604 C CA . ARG A 1 78 ? -8.641 -2.121 11.516 1 95.75 78 ARG A CA 1
ATOM 605 C C . ARG A 1 78 ? -8.586 -1.995 13.039 1 95.75 78 ARG A C 1
ATOM 607 O O . ARG A 1 78 ? -8.734 -0.897 13.578 1 95.75 78 ARG A O 1
ATOM 614 N N . LYS A 1 79 ? -8.352 -3.035 13.688 1 94.75 79 LYS A N 1
ATOM 615 C CA . LYS A 1 79 ? -8.352 -3.051 15.141 1 94.75 79 LYS A CA 1
ATOM 616 C C . LYS A 1 79 ? -7.172 -2.252 15.695 1 94.75 79 LYS A C 1
ATOM 618 O O . LYS A 1 79 ? -7.141 -1.928 16.891 1 94.75 79 LYS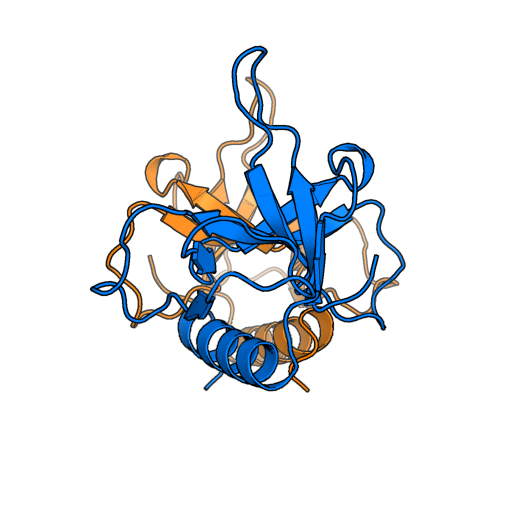 A O 1
ATOM 623 N N . LEU A 1 80 ? -6.164 -1.99 14.891 1 94.38 80 LEU A N 1
ATOM 624 C CA . LEU A 1 80 ? -4.996 -1.231 15.32 1 94.38 80 LEU A CA 1
ATOM 625 C C . LEU A 1 80 ? -5.234 0.267 15.172 1 94.38 80 LEU A C 1
ATOM 627 O O . LEU A 1 80 ? -4.41 1.077 15.602 1 94.38 80 LEU A O 1
ATOM 631 N N . LEU A 1 81 ? -6.336 0.575 14.57 1 95.25 81 LEU A N 1
ATOM 632 C CA . LEU A 1 81 ? -6.684 1.984 14.43 1 95.25 81 LEU A CA 1
ATOM 633 C C . LEU A 1 81 ? -7.469 2.473 15.641 1 95.25 81 LEU A C 1
ATOM 635 O O . LEU A 1 81 ? -8.414 1.814 16.078 1 95.25 81 LEU A O 1
ATOM 639 N N . GLY A 1 82 ? -7.004 3.555 16.188 1 94.69 82 GLY A N 1
ATOM 640 C CA . GLY A 1 82 ? -7.629 4.113 17.375 1 94.69 82 GLY A CA 1
ATOM 641 C C . GLY A 1 82 ? -8.867 4.938 17.062 1 94.69 82 GLY A C 1
ATOM 642 O O . GLY A 1 82 ? -9.961 4.395 16.906 1 94.69 82 GLY A O 1
ATOM 643 N N . TYR A 1 83 ? -8.688 6.309 16.953 1 95.25 83 TYR A N 1
ATOM 644 C CA . TYR A 1 83 ? -9.828 7.191 16.719 1 95.25 83 TYR A CA 1
ATOM 645 C C . TYR A 1 83 ? -9.594 8.07 15.492 1 95.25 83 TYR A C 1
ATOM 647 O O . TYR A 1 83 ? -8.453 8.258 15.062 1 95.25 83 TYR A O 1
ATOM 655 N N . GLN A 1 84 ? -10.664 8.555 14.992 1 97.75 84 GLN A N 1
ATOM 656 C CA . GLN A 1 84 ? -10.602 9.469 13.859 1 97.75 84 GLN A CA 1
ATOM 657 C C . GLN A 1 84 ? -10.156 10.859 14.297 1 97.75 84 GLN A C 1
ATOM 659 O O . GLN A 1 84 ? -10.711 11.422 15.25 1 97.75 84 GLN A O 1
ATOM 664 N N . VAL A 1 85 ? -9.234 11.344 13.602 1 97.12 85 VAL A N 1
ATOM 665 C CA . VAL A 1 85 ? -8.68 12.664 13.883 1 97.12 85 VAL A CA 1
ATOM 666 C C . VAL A 1 85 ? -9.383 13.711 13.031 1 97.12 85 VAL A C 1
ATOM 668 O O . VAL A 1 85 ? -9.617 14.836 13.492 1 97.12 85 VAL A O 1
ATOM 671 N N . GLY A 1 86 ? -9.664 13.414 11.805 1 98.56 86 GLY A N 1
ATOM 672 C CA . GLY A 1 86 ? -10.266 14.328 10.852 1 98.56 86 GLY A CA 1
ATOM 673 C C . GLY A 1 86 ? -10.391 13.75 9.461 1 98.56 86 GLY A C 1
ATOM 674 O O . GLY A 1 86 ? -10.492 12.531 9.297 1 98.56 86 GLY A O 1
ATOM 675 N N . VAL A 1 87 ? -10.578 14.695 8.5 1 98.75 87 VAL A N 1
ATOM 676 C CA . VAL A 1 87 ? -10.766 14.273 7.113 1 98.75 87 VAL A CA 1
ATOM 677 C C . VAL A 1 87 ? -9.953 15.18 6.191 1 98.75 87 VAL A C 1
ATOM 679 O O . VAL A 1 87 ? -9.875 16.391 6.406 1 98.75 87 VAL A O 1
ATOM 682 N N . VAL A 1 88 ? -9.32 14.523 5.27 1 98.56 88 VAL A N 1
ATOM 683 C CA . VAL A 1 88 ? -8.617 15.281 4.242 1 98.56 88 VAL A CA 1
ATOM 684 C C . VAL A 1 88 ? -9.617 15.922 3.285 1 98.56 88 VAL A C 1
ATOM 686 O O . VAL A 1 88 ? -10.617 15.297 2.914 1 98.56 88 VAL A O 1
ATOM 689 N N . ASP A 1 89 ? -9.344 17.156 2.916 1 98 89 ASP A N 1
ATOM 690 C CA . ASP A 1 89 ? -10.281 17.797 2.002 1 98 89 ASP A CA 1
ATOM 691 C C . ASP A 1 89 ? -10.156 17.219 0.593 1 98 89 ASP A C 1
ATOM 693 O O . ASP A 1 89 ? -9.211 16.5 0.295 1 98 89 ASP A O 1
ATOM 697 N N . ASP A 1 90 ? -11.117 17.594 -0.291 1 97.5 90 ASP A N 1
ATOM 698 C CA . ASP A 1 90 ? -11.258 16.984 -1.612 1 97.5 90 ASP A CA 1
ATOM 699 C C . ASP A 1 90 ? -10.047 17.312 -2.488 1 97.5 90 ASP A C 1
ATOM 701 O O . ASP A 1 90 ? -9.578 16.453 -3.248 1 97.5 90 ASP A O 1
ATOM 705 N N . ALA A 1 91 ? -9.617 18.5 -2.432 1 98 91 ALA A N 1
ATOM 706 C CA . ALA A 1 91 ? -8.484 18.891 -3.258 1 98 91 ALA A CA 1
ATOM 707 C C . ALA A 1 91 ? -7.23 18.109 -2.889 1 98 91 ALA A C 1
ATOM 709 O O . ALA A 1 91 ? -6.508 17.625 -3.768 1 98 91 ALA A O 1
ATOM 710 N N . ALA A 1 92 ? -6.996 18.016 -1.595 1 98.19 92 ALA A N 1
ATOM 711 C CA . ALA A 1 92 ? -5.848 17.25 -1.132 1 98.19 92 ALA A CA 1
ATOM 712 C C . ALA A 1 92 ? -6 15.773 -1.488 1 98.19 92 ALA A C 1
ATOM 714 O O . ALA A 1 92 ? -5.023 15.117 -1.858 1 98.19 92 ALA A O 1
ATOM 715 N N . MET A 1 93 ? -7.23 15.266 -1.405 1 98.44 93 MET A N 1
ATOM 716 C CA . MET A 1 93 ? -7.453 13.859 -1.729 1 98.44 93 MET A CA 1
ATOM 717 C C . MET A 1 93 ? -7.199 13.594 -3.209 1 98.44 93 MET A C 1
ATOM 719 O O . MET A 1 93 ? -6.715 12.523 -3.578 1 98.44 93 MET A O 1
ATOM 723 N N . ALA A 1 94 ? -7.551 14.562 -4.055 1 98.38 94 ALA A N 1
ATOM 724 C CA . ALA A 1 94 ? -7.25 14.438 -5.48 1 98.38 94 ALA A CA 1
ATOM 725 C C . ALA A 1 94 ? -5.742 14.375 -5.715 1 98.38 94 ALA A C 1
ATOM 727 O O . ALA A 1 94 ? -5.27 13.57 -6.52 1 98.38 94 ALA A O 1
ATOM 728 N N . ASN A 1 95 ? -5.031 15.203 -5.016 1 98.5 95 ASN A N 1
ATOM 729 C CA . ASN A 1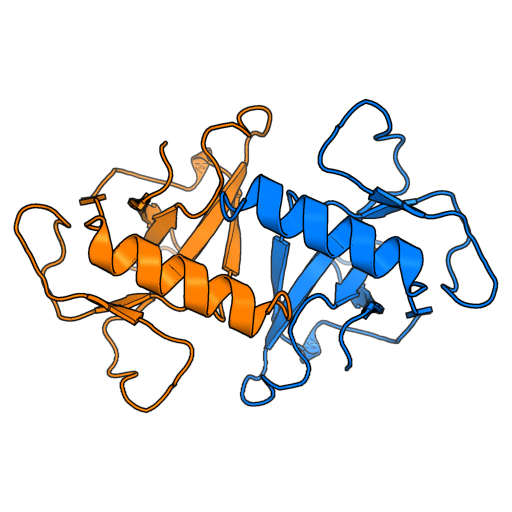 95 ? -3.576 15.203 -5.117 1 98.5 95 ASN A CA 1
ATOM 730 C C . ASN A 1 95 ? -2.98 13.891 -4.617 1 98.5 95 ASN A C 1
ATOM 732 O O . ASN A 1 95 ? -2.053 13.352 -5.223 1 98.5 95 ASN A O 1
ATOM 736 N N . ILE A 1 96 ? -3.514 13.406 -3.477 1 98.81 96 ILE A N 1
ATOM 737 C CA . ILE A 1 96 ? -3.08 12.117 -2.943 1 98.81 96 ILE A CA 1
ATOM 738 C C . ILE A 1 96 ? -3.322 11.023 -3.98 1 98.81 96 ILE A C 1
ATOM 740 O O . ILE A 1 96 ? -2.445 10.195 -4.234 1 98.81 96 ILE A O 1
ATOM 744 N N . GLY A 1 97 ? -4.516 11.062 -4.578 1 98.69 97 GLY A N 1
ATOM 745 C CA . GLY A 1 97 ? -4.824 10.094 -5.613 1 98.69 97 GLY A CA 1
ATOM 746 C C . GLY A 1 97 ? -3.846 10.117 -6.773 1 98.69 97 GLY A C 1
ATOM 747 O O . GLY A 1 97 ? -3.4 9.07 -7.242 1 98.69 97 GLY A O 1
ATOM 748 N N . ARG A 1 98 ? -3.496 11.25 -7.25 1 98.25 98 ARG A N 1
ATOM 749 C CA . ARG A 1 98 ? -2.551 11.398 -8.352 1 98.25 98 ARG A CA 1
ATOM 750 C C . ARG A 1 98 ? -1.178 10.852 -7.969 1 98.25 98 ARG A C 1
ATOM 752 O O . ARG A 1 98 ? -0.534 10.164 -8.766 1 98.25 98 ARG A O 1
ATOM 759 N N . GLN A 1 99 ? -0.75 11.242 -6.762 1 98.44 99 GLN A N 1
ATOM 760 C CA . GLN A 1 99 ? 0.556 10.766 -6.316 1 98.44 99 GLN A CA 1
ATOM 761 C C . GLN A 1 99 ? 0.561 9.25 -6.141 1 98.44 99 GLN A C 1
ATOM 763 O O . GLN A 1 99 ? 1.562 8.594 -6.43 1 98.44 99 GLN A O 1
ATOM 768 N N . LEU A 1 100 ? -0.597 8.68 -5.629 1 98.75 100 LEU A N 1
ATOM 769 C CA . LEU A 1 100 ? -0.714 7.234 -5.523 1 98.75 100 LEU A CA 1
ATOM 770 C C . LEU A 1 100 ? -0.561 6.574 -6.891 1 98.75 100 LEU A C 1
ATOM 772 O O . LEU A 1 100 ? 0.135 5.566 -7.023 1 98.75 100 LEU A O 1
ATOM 776 N N . MET A 1 101 ? -1.196 7.18 -7.891 1 98.5 101 MET A N 1
ATOM 777 C CA . MET A 1 101 ? -1.066 6.645 -9.242 1 98.5 101 MET A CA 1
ATOM 778 C C . MET A 1 101 ? 0.381 6.715 -9.719 1 98.5 101 MET A C 1
ATOM 780 O O . MET A 1 101 ? 0.869 5.793 -10.375 1 98.5 101 MET A O 1
ATOM 784 N N . ARG A 1 102 ? 1.012 7.73 -9.406 1 97.69 102 ARG A N 1
ATOM 785 C CA . ARG A 1 102 ? 2.398 7.918 -9.82 1 97.69 102 ARG A CA 1
ATOM 786 C C . ARG A 1 102 ? 3.307 6.879 -9.172 1 97.69 102 ARG A C 1
ATOM 788 O O . ARG A 1 102 ? 4.086 6.215 -9.852 1 97.69 102 ARG A O 1
ATOM 795 N N . VAL A 1 103 ? 3.203 6.688 -7.824 1 98.38 103 VAL A N 1
ATOM 796 C CA . VAL A 1 103 ? 4.129 5.816 -7.105 1 98.38 103 VAL A CA 1
ATOM 797 C C . VAL A 1 103 ? 3.861 4.359 -7.48 1 98.38 103 VAL A C 1
ATOM 799 O O . VAL A 1 103 ? 4.754 3.516 -7.387 1 98.38 103 VAL A O 1
ATOM 802 N N . LEU A 1 104 ? 2.633 4.074 -7.973 1 98.56 104 LEU A N 1
ATOM 803 C CA . LEU A 1 104 ? 2.275 2.697 -8.297 1 98.56 104 LEU A CA 1
ATOM 804 C C . LEU A 1 104 ? 2.414 2.434 -9.789 1 98.56 104 LEU A C 1
ATOM 806 O O . LEU A 1 104 ? 2.104 1.337 -10.258 1 98.56 104 LEU A O 1
ATOM 810 N N . GLY A 1 105 ? 2.814 3.42 -10.539 1 97.62 105 GLY A N 1
ATOM 811 C CA . GLY A 1 105 ? 3.025 3.248 -11.969 1 97.62 105 GLY A CA 1
ATOM 812 C C . GLY A 1 105 ? 1.735 3.053 -12.742 1 97.62 105 GLY A C 1
ATOM 813 O O . GLY A 1 105 ? 1.662 2.203 -13.633 1 97.62 105 GLY A O 1
ATOM 814 N N . LEU A 1 106 ? 0.784 3.852 -12.359 1 97.38 106 LEU A N 1
ATOM 815 C CA . LEU A 1 106 ? -0.536 3.678 -12.953 1 97.38 106 LEU A CA 1
ATOM 816 C C . LEU A 1 106 ? -0.871 4.844 -13.875 1 97.38 106 LEU A C 1
ATOM 818 O O . LEU A 1 106 ? -1.998 4.949 -14.367 1 97.38 106 LEU A O 1
ATOM 822 N N . LEU A 1 107 ? 0.039 5.801 -13.992 1 87.5 107 LEU A N 1
ATOM 823 C CA . LEU A 1 107 ? -0.141 6.926 -14.898 1 87.5 107 LEU A CA 1
ATOM 824 C C . LEU A 1 107 ? 0.434 6.613 -16.281 1 87.5 107 LEU A C 1
ATOM 826 O O . LEU A 1 107 ? 1.35 5.797 -16.406 1 87.5 107 LEU A O 1
ATOM 830 N N . MET B 1 1 ? 15.258 -4.059 -8.227 1 92.62 1 MET B N 1
ATOM 831 C CA . MET B 1 1 ? 13.852 -4.414 -8.047 1 92.62 1 MET B CA 1
ATOM 832 C C . MET B 1 1 ? 12.961 -3.57 -8.961 1 92.62 1 MET B C 1
ATOM 834 O O . MET B 1 1 ? 13.031 -2.342 -8.93 1 92.62 1 MET B O 1
ATOM 838 N N . LYS B 1 2 ? 12.25 -4.27 -9.859 1 96.81 2 LYS B N 1
ATOM 839 C CA . LYS B 1 2 ? 11.406 -3.617 -10.859 1 96.81 2 LYS B CA 1
ATOM 840 C C . LYS B 1 2 ? 9.938 -3.992 -10.664 1 96.81 2 LYS B C 1
ATOM 842 O O . LYS B 1 2 ? 9.633 -5.105 -10.234 1 96.81 2 LYS B O 1
ATOM 847 N N . ARG B 1 3 ? 9.102 -3.035 -11.031 1 98.38 3 ARG B N 1
ATOM 848 C CA . ARG B 1 3 ? 7.664 -3.293 -11 1 98.38 3 ARG B CA 1
ATOM 849 C C . ARG B 1 3 ? 7.32 -4.559 -11.781 1 98.38 3 ARG B C 1
ATOM 851 O O . ARG B 1 3 ? 7.836 -4.781 -12.875 1 98.38 3 ARG B O 1
ATOM 858 N N . GLY B 1 4 ? 6.508 -5.375 -11.172 1 98.69 4 GLY B N 1
ATOM 859 C CA . GLY B 1 4 ? 6.094 -6.613 -11.812 1 98.69 4 GLY B CA 1
ATOM 860 C C . GLY B 1 4 ? 6.922 -7.812 -11.383 1 98.69 4 GLY B C 1
ATOM 861 O O . GLY B 1 4 ? 6.539 -8.961 -11.633 1 98.69 4 GLY B O 1
ATOM 862 N N . GLU B 1 5 ? 8.086 -7.598 -10.797 1 98.69 5 GLU B N 1
ATOM 863 C CA . GLU B 1 5 ? 8.891 -8.711 -10.305 1 98.69 5 GLU B CA 1
ATOM 864 C C . GLU B 1 5 ? 8.266 -9.344 -9.062 1 98.69 5 GLU B C 1
ATOM 866 O O . GLU B 1 5 ? 7.656 -8.648 -8.25 1 98.69 5 GLU B O 1
ATOM 871 N N . ILE B 1 6 ? 8.43 -10.656 -8.953 1 98.69 6 ILE B N 1
ATOM 872 C CA . ILE B 1 6 ? 8.016 -11.406 -7.773 1 98.69 6 ILE B CA 1
ATOM 873 C C . ILE B 1 6 ? 9.234 -11.727 -6.914 1 98.69 6 ILE B C 1
ATOM 875 O O . ILE B 1 6 ? 10.234 -12.25 -7.414 1 98.69 6 ILE B O 1
ATOM 879 N N . TRP B 1 7 ? 9.18 -11.391 -5.625 1 98.06 7 TRP B N 1
ATOM 880 C CA . TRP B 1 7 ? 10.258 -11.617 -4.672 1 98.06 7 TRP B CA 1
ATOM 881 C C . TRP B 1 7 ? 9.742 -12.359 -3.439 1 98.06 7 TRP B C 1
ATOM 883 O O . TRP B 1 7 ? 8.547 -12.312 -3.135 1 98.06 7 TRP B O 1
ATOM 893 N N . THR B 1 8 ? 10.633 -13.062 -2.742 1 96.19 8 THR B N 1
ATOM 894 C CA . THR B 1 8 ? 10.258 -13.664 -1.467 1 96.19 8 THR B CA 1
ATOM 895 C C . THR B 1 8 ? 10.414 -12.664 -0.329 1 96.19 8 THR B C 1
ATOM 897 O O . THR B 1 8 ? 11.391 -11.906 -0.285 1 96.19 8 THR B O 1
ATOM 900 N N . LEU B 1 9 ? 9.383 -12.594 0.444 1 94.88 9 LEU B N 1
ATOM 901 C CA . LEU B 1 9 ? 9.398 -11.758 1.642 1 94.88 9 LEU B CA 1
ATOM 902 C C . LEU B 1 9 ? 9.633 -12.609 2.889 1 94.88 9 LEU B C 1
ATOM 904 O O . LEU B 1 9 ? 8.93 -13.602 3.107 1 94.88 9 LEU B O 1
ATOM 908 N N . GLN B 1 10 ? 10.648 -12.195 3.586 1 84.69 10 GLN B N 1
ATOM 909 C CA . GLN B 1 10 ? 10.953 -12.906 4.824 1 84.69 10 GLN B CA 1
ATOM 910 C C . GLN B 1 10 ? 9.867 -12.68 5.871 1 84.69 10 GLN B C 1
ATOM 912 O O . GLN B 1 10 ? 9.406 -11.555 6.07 1 84.69 10 GLN B O 1
ATOM 917 N N . ALA B 1 11 ? 8.992 -13.656 5.992 1 66.81 11 ALA B N 1
ATOM 918 C CA . ALA B 1 11 ? 7.961 -13.531 7.016 1 66.81 11 ALA B CA 1
ATOM 919 C C . ALA B 1 11 ? 8.57 -13.539 8.414 1 66.81 11 ALA B C 1
ATOM 921 O O . ALA B 1 11 ? 9.68 -14.031 8.609 1 66.81 11 ALA B O 1
ATOM 922 N N . ASP B 1 12 ? 7.863 -12.75 9.219 1 59.31 12 ASP B N 1
ATOM 923 C CA . ASP B 1 12 ? 8.266 -12.805 10.625 1 59.31 12 ASP B CA 1
ATOM 924 C C . ASP B 1 12 ? 8.062 -14.211 11.195 1 59.31 12 ASP B C 1
ATOM 926 O O . ASP B 1 12 ? 7.016 -14.82 10.984 1 59.31 12 ASP B O 1
ATOM 930 N N . GLY B 1 13 ? 9.031 -14.68 11.594 1 55.22 13 GLY B N 1
ATOM 931 C CA . GLY B 1 13 ? 9.039 -15.914 12.359 1 55.22 13 GLY B CA 1
ATOM 932 C C . GLY B 1 13 ? 9.75 -17.047 11.656 1 55.22 13 GLY B C 1
ATOM 933 O O . GLY B 1 13 ? 9.922 -17.031 10.438 1 55.22 13 GLY B O 1
ATOM 934 N N . TYR B 1 14 ? 10.508 -17.906 12.43 1 45.72 14 TYR B N 1
ATOM 935 C CA . TYR B 1 14 ? 11.43 -18.969 12.062 1 45.72 14 TYR B CA 1
ATOM 936 C C . TYR B 1 14 ? 10.82 -19.875 10.992 1 45.72 14 TYR B C 1
ATOM 938 O O . TYR B 1 14 ? 11.516 -20.328 10.078 1 45.72 14 TYR B O 1
ATOM 946 N N . ALA B 1 15 ? 9.531 -20.266 11.234 1 50.69 15 ALA B N 1
ATOM 947 C CA . ALA B 1 15 ? 8.945 -21.359 10.469 1 50.69 15 ALA B CA 1
ATOM 948 C C . ALA B 1 15 ? 8.109 -20.828 9.305 1 50.69 15 ALA B C 1
ATOM 950 O O . ALA B 1 15 ? 7.469 -21.609 8.586 1 50.69 15 ALA B O 1
ATOM 951 N N . SER B 1 16 ? 8.273 -19.594 9.172 1 59.88 16 SER B N 1
ATOM 952 C CA . SER B 1 16 ? 7.328 -19.125 8.164 1 59.88 16 SER B CA 1
ATOM 953 C C . SER B 1 16 ? 7.953 -19.125 6.773 1 59.88 16 SER B C 1
ATOM 955 O O . SER B 1 16 ? 9.094 -18.703 6.594 1 59.88 16 SER B O 1
ATOM 957 N N . LYS B 1 17 ? 7.484 -20.016 6.016 1 67.88 17 LYS B N 1
ATOM 958 C CA . LYS B 1 17 ? 7.922 -20.078 4.625 1 67.88 17 LYS B CA 1
ATOM 959 C C . LYS B 1 17 ? 7.879 -18.703 3.969 1 67.88 17 LYS B C 1
ATOM 961 O O . LYS B 1 17 ? 6.938 -17.938 4.18 1 67.88 17 LYS B O 1
ATOM 966 N N . PRO B 1 18 ? 8.992 -18.406 3.363 1 80.88 18 PRO B N 1
ATOM 967 C CA . PRO B 1 18 ? 9 -17.109 2.674 1 80.88 18 PRO B CA 1
ATOM 968 C C . PRO B 1 18 ? 7.801 -16.922 1.744 1 80.88 18 PRO B C 1
ATOM 970 O O . PRO B 1 18 ? 7.457 -17.844 0.989 1 80.88 18 PRO B O 1
ATOM 973 N N . ARG B 1 19 ? 7.141 -15.828 1.863 1 89 19 ARG B N 1
ATOM 974 C CA . ARG B 1 19 ? 5.941 -15.531 1.092 1 89 19 ARG B CA 1
ATOM 975 C C . ARG B 1 19 ? 6.27 -14.695 -0.138 1 89 19 ARG B C 1
ATOM 977 O O . ARG B 1 19 ? 6.957 -13.672 -0.034 1 89 19 ARG B O 1
ATOM 984 N N . PRO B 1 20 ? 5.809 -15.18 -1.259 1 95.88 20 PRO B N 1
ATOM 985 C CA . PRO B 1 20 ? 6.074 -14.344 -2.432 1 95.88 20 PRO B CA 1
ATOM 986 C C . PRO B 1 20 ? 5.266 -13.047 -2.43 1 95.88 20 PRO B C 1
ATOM 988 O O . PRO B 1 20 ? 4.137 -13.023 -1.93 1 95.88 20 PRO B O 1
ATOM 991 N N . VAL B 1 21 ? 5.836 -12 -2.949 1 98 21 VAL B N 1
ATOM 992 C CA . VAL B 1 21 ? 5.172 -10.719 -3.166 1 98 21 VAL B CA 1
ATOM 993 C C . VAL B 1 21 ? 5.449 -10.227 -4.586 1 98 21 VAL B C 1
ATOM 995 O O . VAL B 1 21 ? 6.449 -10.609 -5.195 1 98 21 VAL B O 1
ATOM 998 N N . VAL B 1 22 ? 4.566 -9.391 -5.098 1 98.75 22 VAL B N 1
ATOM 999 C CA . VAL B 1 22 ? 4.781 -8.719 -6.375 1 98.75 22 VAL B CA 1
ATOM 1000 C C . VAL B 1 22 ? 5.133 -7.254 -6.137 1 98.75 22 VAL B C 1
ATOM 1002 O O . VAL B 1 22 ? 4.445 -6.559 -5.387 1 98.75 22 VAL B O 1
ATOM 1005 N N . ILE B 1 23 ? 6.207 -6.793 -6.762 1 98.69 23 ILE B N 1
ATOM 1006 C CA . ILE B 1 23 ? 6.543 -5.371 -6.719 1 98.69 23 ILE B CA 1
ATOM 1007 C C . ILE B 1 23 ? 5.543 -4.582 -7.562 1 98.69 23 ILE B C 1
ATOM 1009 O O . ILE B 1 23 ? 5.379 -4.852 -8.758 1 98.69 23 ILE B O 1
ATOM 1013 N N . VAL B 1 24 ? 4.898 -3.58 -6.922 1 98.81 24 VAL B N 1
ATOM 1014 C CA . VAL B 1 24 ? 3.924 -2.799 -7.676 1 98.81 24 VAL B CA 1
ATOM 1015 C C . VAL B 1 24 ? 4.348 -1.332 -7.703 1 98.81 24 VAL B C 1
ATOM 1017 O O . VAL B 1 24 ? 3.662 -0.493 -8.289 1 98.81 24 VAL B O 1
ATOM 1020 N N . GLN B 1 25 ? 5.445 -1.005 -7.074 1 98.62 25 GLN B N 1
ATOM 1021 C CA . GLN B 1 25 ? 6.004 0.343 -7.094 1 98.62 25 GLN B CA 1
ATOM 1022 C C . GLN B 1 25 ? 6.531 0.697 -8.484 1 98.62 25 GLN B C 1
ATOM 1024 O O . GLN B 1 25 ? 7.188 -0.122 -9.125 1 98.62 25 GLN B O 1
ATOM 1029 N N . SER B 1 26 ? 6.262 1.927 -8.891 1 98.38 26 SER B N 1
ATOM 1030 C CA . SER B 1 26 ? 6.812 2.436 -10.141 1 98.38 26 SER B CA 1
ATOM 1031 C C . SER B 1 26 ? 8.336 2.398 -10.133 1 98.38 26 SER B C 1
ATOM 1033 O O . SER B 1 26 ? 8.961 2.719 -9.125 1 98.38 26 SER B O 1
ATOM 1035 N N . ASP B 1 27 ? 8.945 2.139 -11.281 1 97.19 27 ASP B N 1
ATOM 1036 C CA . ASP B 1 27 ? 10.398 2.135 -11.414 1 97.19 27 ASP B CA 1
ATOM 1037 C C . ASP B 1 27 ? 10.961 3.549 -11.297 1 97.19 27 ASP B C 1
ATOM 1039 O O . ASP B 1 27 ? 12.156 3.727 -11.062 1 97.19 27 ASP B O 1
ATOM 1043 N N . ALA B 1 28 ? 10.109 4.504 -11.5 1 95.88 28 ALA B N 1
ATOM 1044 C CA . ALA B 1 28 ? 10.555 5.895 -11.461 1 95.88 28 ALA B CA 1
ATOM 1045 C C . ALA B 1 28 ? 10.789 6.352 -10.023 1 95.88 28 ALA B C 1
ATOM 1047 O O . ALA B 1 28 ? 11.422 7.383 -9.789 1 95.88 28 ALA B O 1
ATOM 1048 N N . VAL B 1 29 ? 10.25 5.598 -9.086 1 94.25 29 VAL B N 1
ATOM 1049 C CA . VAL B 1 29 ? 10.422 5.902 -7.664 1 94.25 29 VAL B CA 1
ATOM 1050 C C . VAL B 1 29 ? 11.578 5.074 -7.098 1 94.25 29 VAL B C 1
ATOM 1052 O O . VAL B 1 29 ? 11.438 3.871 -6.875 1 94.25 29 VAL B O 1
ATOM 1055 N N . ASP B 1 30 ? 12.742 5.508 -6.906 1 84.38 30 ASP B N 1
ATOM 1056 C CA . ASP B 1 30 ? 13.914 4.711 -6.531 1 84.38 30 ASP B CA 1
ATOM 1057 C C . ASP B 1 30 ? 14.68 5.371 -5.391 1 84.38 30 ASP B C 1
ATOM 1059 O O . ASP B 1 30 ? 15.812 4.98 -5.09 1 84.38 30 ASP B O 1
ATOM 1063 N N . ARG B 1 31 ? 14.062 6.078 -4.617 1 87.56 31 ARG B N 1
ATOM 1064 C CA . ARG B 1 31 ? 14.773 6.883 -3.627 1 87.56 31 ARG B CA 1
ATOM 1065 C C . ARG B 1 31 ? 14.742 6.219 -2.256 1 87.56 31 ARG B C 1
ATOM 1067 O O . ARG B 1 31 ? 15.531 6.562 -1.375 1 87.56 31 ARG B O 1
ATOM 1074 N N . PHE B 1 32 ? 13.898 5.234 -2.092 1 93.69 32 PHE B N 1
ATOM 1075 C CA . PHE B 1 32 ? 13.609 4.77 -0.742 1 93.69 32 PHE B CA 1
ATOM 1076 C C . PHE B 1 32 ? 14.242 3.404 -0.493 1 93.69 32 PHE B C 1
ATOM 1078 O O . PHE B 1 32 ? 14.43 2.623 -1.428 1 93.69 32 PHE B O 1
ATOM 1085 N N . ASP B 1 33 ? 14.531 3.166 0.77 1 96.19 33 ASP B N 1
ATOM 1086 C CA . ASP B 1 33 ? 15.016 1.854 1.186 1 96.19 33 ASP B CA 1
ATOM 1087 C C . ASP B 1 33 ? 13.867 0.852 1.292 1 96.19 33 ASP B C 1
ATOM 1089 O O . ASP B 1 33 ? 14.094 -0.326 1.578 1 96.19 33 ASP B O 1
ATOM 1093 N N . SER B 1 34 ? 12.711 1.255 1.022 1 96.88 34 SER B N 1
ATOM 1094 C CA . SER B 1 34 ? 11.523 0.411 1.005 1 96.88 34 SER B CA 1
ATOM 1095 C C . SER B 1 34 ? 10.93 0.323 -0.396 1 96.88 34 SER B C 1
ATOM 1097 O O . SER B 1 34 ? 11.32 1.076 -1.291 1 96.88 34 SER B O 1
ATOM 1099 N N . VAL B 1 35 ? 10.086 -0.638 -0.583 1 97.75 35 VAL B N 1
ATOM 1100 C CA . VAL B 1 35 ? 9.398 -0.819 -1.857 1 97.75 35 VAL B CA 1
ATOM 1101 C C . VAL B 1 35 ? 7.965 -1.272 -1.611 1 97.75 35 VAL B C 1
ATOM 1103 O O . VAL B 1 35 ? 7.691 -1.998 -0.652 1 97.75 35 VAL B O 1
ATOM 1106 N N . ILE B 1 36 ? 7.035 -0.811 -2.465 1 98.56 36 ILE B N 1
ATOM 1107 C CA . ILE B 1 36 ? 5.621 -1.133 -2.324 1 98.56 36 ILE B CA 1
ATOM 1108 C C . ILE B 1 36 ? 5.32 -2.455 -3.025 1 98.56 36 ILE B C 1
ATOM 1110 O O . ILE B 1 36 ? 5.707 -2.656 -4.18 1 98.56 36 ILE B O 1
ATOM 1114 N N . THR B 1 37 ? 4.633 -3.346 -2.342 1 98.56 37 THR B N 1
ATOM 1115 C CA . THR B 1 37 ? 4.359 -4.688 -2.848 1 98.56 37 THR B CA 1
ATOM 1116 C C . THR B 1 37 ? 2.908 -5.082 -2.586 1 98.56 37 THR B C 1
ATOM 1118 O O . THR B 1 37 ? 2.217 -4.434 -1.797 1 98.56 37 THR B O 1
ATOM 1121 N N . CYS B 1 38 ? 2.457 -6.066 -3.248 1 98.69 38 CYS B N 1
ATOM 1122 C CA . CYS B 1 38 ? 1.257 -6.812 -2.885 1 98.69 38 CYS B CA 1
ATOM 1123 C C . CYS B 1 38 ? 1.604 -8.242 -2.488 1 98.69 38 CYS B C 1
ATOM 1125 O O . CYS B 1 38 ? 2.455 -8.875 -3.117 1 98.69 38 CYS B O 1
ATOM 1127 N N . LEU B 1 39 ? 0.913 -8.789 -1.53 1 97.19 39 LEU B N 1
ATOM 1128 C CA . LEU B 1 39 ? 1.098 -10.172 -1.111 1 97.19 39 LEU B CA 1
ATOM 1129 C C . LEU B 1 39 ? 0.474 -11.133 -2.117 1 97.19 39 LEU B C 1
ATOM 1131 O O . LEU B 1 39 ? -0.456 -10.766 -2.84 1 97.19 39 LEU B O 1
ATOM 1135 N N . LEU B 1 40 ? 1.047 -12.328 -2.158 1 97.5 40 LEU B N 1
ATOM 1136 C CA . LEU B 1 40 ? 0.44 -13.438 -2.895 1 97.5 40 LEU B CA 1
ATOM 1137 C C . LEU B 1 40 ? -0.071 -14.508 -1.94 1 97.5 40 LEU B C 1
ATOM 1139 O O . LEU B 1 40 ? 0.506 -14.719 -0.872 1 97.5 40 LEU B O 1
ATOM 1143 N N . THR B 1 41 ? -1.159 -15.133 -2.312 1 96 41 THR B N 1
ATOM 1144 C CA . THR B 1 41 ? -1.647 -16.312 -1.604 1 96 41 THR B CA 1
ATOM 1145 C C . THR B 1 41 ? -1.96 -17.438 -2.582 1 96 41 THR B C 1
ATOM 1147 O O . THR B 1 41 ? -2.393 -17.188 -3.709 1 96 41 THR B O 1
ATOM 1150 N N . SER B 1 42 ? -1.667 -18.641 -2.152 1 96.06 42 SER B N 1
ATOM 1151 C CA . SER B 1 42 ? -2.041 -19.797 -2.957 1 96.06 42 SER B CA 1
ATOM 1152 C C . SER B 1 42 ? -3.408 -20.344 -2.549 1 96.06 42 SER B C 1
ATOM 1154 O O . SER B 1 42 ? -3.924 -21.266 -3.17 1 96.06 42 SER B O 1
ATOM 1156 N N . TYR B 1 43 ? -3.92 -19.719 -1.486 1 95.75 43 TYR B N 1
ATOM 1157 C CA . TYR B 1 43 ? -5.273 -20.125 -1.111 1 95.75 43 TYR B CA 1
ATOM 1158 C C . TYR B 1 43 ? -6.289 -19.609 -2.123 1 95.75 43 TYR B C 1
ATOM 1160 O O . TYR B 1 43 ? -6.215 -18.453 -2.564 1 95.75 43 TYR B O 1
ATOM 1168 N N . ASP B 1 44 ? -7.234 -20.531 -2.402 1 96.75 44 ASP B N 1
ATOM 1169 C CA . ASP B 1 44 ? -8.242 -20.172 -3.396 1 96.75 44 ASP B CA 1
ATOM 1170 C C . ASP B 1 44 ? -8.992 -18.906 -2.979 1 96.75 44 ASP B C 1
ATOM 1172 O O . ASP B 1 44 ? -9.672 -18.891 -1.949 1 96.75 44 ASP B O 1
ATOM 1176 N N . SER B 1 45 ? -8.766 -17.875 -3.773 1 96 45 SER B N 1
ATOM 1177 C CA . SER B 1 45 ? -9.406 -16.578 -3.551 1 96 45 SER B CA 1
ATOM 1178 C C . SER B 1 45 ? -10.219 -16.156 -4.77 1 96 45 SER B C 1
ATOM 1180 O O . SER B 1 45 ? -10.32 -14.961 -5.066 1 96 45 SER B O 1
ATOM 1182 N N . SER B 1 46 ? -10.781 -17.078 -5.477 1 95.88 46 SER B N 1
ATOM 1183 C CA . SER B 1 46 ? -11.508 -16.781 -6.711 1 95.88 46 SER B CA 1
ATOM 1184 C C . SER B 1 46 ? -12.797 -16.031 -6.43 1 95.88 46 SER B C 1
ATOM 1186 O O . SER B 1 46 ? -13.359 -15.398 -7.328 1 95.88 46 SER B O 1
ATOM 1188 N N . ASP B 1 47 ? -13.25 -16.047 -5.211 1 96.31 47 ASP B N 1
ATOM 1189 C CA . ASP B 1 47 ? -14.492 -15.367 -4.844 1 96.31 47 ASP B CA 1
ATOM 1190 C C . ASP B 1 47 ? -14.219 -13.93 -4.418 1 96.31 47 ASP B C 1
ATOM 1192 O O . ASP B 1 47 ? -15.148 -13.18 -4.109 1 96.31 47 ASP B O 1
ATOM 1196 N N . ILE B 1 48 ? -12.992 -13.547 -4.367 1 96.19 48 ILE B N 1
ATOM 1197 C CA . ILE B 1 48 ? -12.625 -12.188 -3.971 1 96.19 48 ILE B CA 1
ATOM 1198 C C . ILE B 1 48 ? -12.289 -11.367 -5.211 1 96.19 48 ILE B C 1
ATOM 1200 O O . ILE B 1 48 ? -11.234 -11.562 -5.828 1 96.19 48 ILE B O 1
ATOM 1204 N N . ASP B 1 49 ? -13.062 -10.375 -5.551 1 95.12 49 ASP B N 1
ATOM 1205 C CA . ASP B 1 49 ? -13.023 -9.641 -6.812 1 95.12 49 ASP B CA 1
ATOM 1206 C C . ASP B 1 49 ? -11.75 -8.805 -6.93 1 95.12 49 ASP B C 1
ATOM 1208 O O . ASP B 1 49 ? -11.273 -8.539 -8.039 1 95.12 49 ASP B O 1
ATOM 1212 N N . THR B 1 50 ? -11.164 -8.453 -5.863 1 97.31 50 THR B N 1
ATOM 1213 C CA . THR B 1 50 ? -10.016 -7.559 -5.891 1 97.31 50 THR B CA 1
ATOM 1214 C C . THR B 1 50 ? -8.734 -8.336 -6.188 1 97.31 50 THR B C 1
ATOM 1216 O O . THR B 1 50 ? -7.668 -7.738 -6.352 1 97.31 50 THR B O 1
ATOM 1219 N N . ARG B 1 51 ? -8.797 -9.602 -6.23 1 98.19 51 ARG B N 1
ATOM 1220 C CA . ARG B 1 51 ? -7.574 -10.383 -6.355 1 98.19 51 ARG B CA 1
ATOM 1221 C C . ARG B 1 51 ? -7.395 -10.891 -7.781 1 98.19 51 ARG B C 1
ATOM 1223 O O . ARG B 1 51 ? -8.367 -11.227 -8.461 1 98.19 51 ARG B O 1
ATOM 1230 N N . VAL B 1 52 ? -6.172 -10.945 -8.203 1 98.69 52 VAL B N 1
ATOM 1231 C CA . VAL B 1 52 ? -5.828 -11.32 -9.57 1 98.69 52 VAL B CA 1
ATOM 1232 C C . VAL B 1 52 ? -5.191 -12.703 -9.586 1 98.69 52 VAL B C 1
ATOM 1234 O O . VAL B 1 52 ? -4.164 -12.93 -8.945 1 98.69 52 VAL B O 1
ATOM 1237 N N . ARG B 1 53 ? -5.738 -13.539 -10.32 1 98.69 53 ARG B N 1
ATOM 1238 C CA . ARG B 1 53 ? -5.27 -14.922 -10.406 1 98.69 53 ARG B CA 1
ATOM 1239 C C . ARG B 1 53 ? -4.055 -15.023 -11.32 1 98.69 53 ARG B C 1
ATOM 1241 O O . ARG B 1 53 ? -4.035 -14.445 -12.414 1 98.69 53 ARG B O 1
ATOM 1248 N N . LEU B 1 54 ? -3.014 -15.719 -10.906 1 98.56 54 LEU B N 1
ATOM 1249 C CA . LEU B 1 54 ? -1.83 -16.031 -11.695 1 98.56 54 LEU B CA 1
ATOM 1250 C C . LEU B 1 54 ? -1.688 -17.531 -11.891 1 98.56 54 LEU B C 1
ATOM 1252 O O . LEU B 1 54 ? -1.656 -18.297 -10.914 1 98.56 54 LEU B O 1
ATOM 1256 N N . GLU B 1 55 ? -1.626 -17.891 -13.125 1 98.44 55 GLU B N 1
ATOM 1257 C CA . GLU B 1 55 ? -1.253 -19.266 -13.422 1 98.44 55 GLU B CA 1
ATOM 1258 C C . GLU B 1 55 ? 0.257 -19.469 -13.312 1 98.44 55 GLU B C 1
ATOM 1260 O O . GLU B 1 55 ? 1.032 -18.625 -13.781 1 98.44 55 GLU B O 1
ATOM 1265 N N . PRO B 1 56 ? 0.635 -20.625 -12.617 1 98.06 56 PRO B N 1
ATOM 1266 C CA . PRO B 1 56 ? 2.076 -20.875 -12.57 1 98.06 56 PRO B CA 1
ATOM 1267 C C . PRO B 1 56 ? 2.709 -20.969 -13.953 1 98.06 56 PRO B C 1
ATOM 1269 O O . PRO B 1 56 ? 2.094 -21.5 -14.883 1 98.06 56 PRO B O 1
ATOM 1272 N N . SER B 1 57 ? 3.902 -20.469 -14.148 1 98.12 57 SER B N 1
ATOM 1273 C CA . SER B 1 57 ? 4.68 -20.516 -15.383 1 98.12 57 SER B CA 1
ATOM 1274 C C . SER B 1 57 ? 6.176 -20.453 -15.094 1 98.12 57 SER B C 1
ATOM 1276 O O . SER B 1 57 ? 6.586 -20 -14.023 1 98.12 57 SER B O 1
ATOM 1278 N N . PRO B 1 58 ? 6.988 -20.922 -16.031 1 97.88 58 PRO B N 1
ATOM 1279 C CA . PRO B 1 58 ? 8.438 -20.781 -15.852 1 97.88 58 PRO B CA 1
ATOM 1280 C C . PRO B 1 58 ? 8.859 -19.328 -15.695 1 97.88 58 PRO B C 1
ATOM 1282 O O . PRO B 1 58 ? 9.82 -19.031 -14.977 1 97.88 58 PRO B O 1
ATOM 1285 N N . GLU B 1 59 ? 8.125 -18.438 -16.297 1 98.12 59 GLU B N 1
ATOM 1286 C CA . GLU B 1 59 ? 8.469 -17.016 -16.281 1 98.12 59 GLU B CA 1
ATOM 1287 C C . GLU B 1 59 ? 8.18 -16.391 -14.914 1 98.12 59 GLU B C 1
ATOM 1289 O O . GLU B 1 59 ? 8.992 -15.633 -14.383 1 98.12 59 GLU B O 1
ATOM 1294 N N . ASN B 1 60 ? 7.012 -16.703 -14.336 1 98.38 60 ASN B N 1
ATOM 1295 C CA . ASN B 1 60 ? 6.688 -16.078 -13.055 1 98.38 60 ASN B CA 1
ATOM 1296 C C . ASN B 1 60 ? 7.23 -16.891 -11.883 1 98.38 60 ASN B C 1
ATOM 1298 O O . ASN B 1 60 ? 7.246 -16.406 -10.75 1 98.38 60 ASN B O 1
ATOM 1302 N N . GLY B 1 61 ? 7.66 -18.109 -12.172 1 97.88 61 GLY B N 1
ATOM 1303 C CA . GLY B 1 61 ? 8.398 -18.891 -11.195 1 97.88 61 GLY B CA 1
ATOM 1304 C C . GLY B 1 61 ? 7.52 -19.5 -10.117 1 97.88 61 GLY B C 1
ATOM 1305 O O . GLY B 1 61 ? 8.016 -20.109 -9.172 1 97.88 61 GLY B O 1
ATOM 1306 N N . LEU B 1 62 ? 6.227 -19.328 -10.211 1 97.38 62 LEU B N 1
ATOM 1307 C CA . LEU B 1 62 ? 5.297 -19.891 -9.242 1 97.38 62 LEU B CA 1
ATOM 1308 C C . LEU B 1 62 ? 5.043 -21.375 -9.539 1 97.38 62 LEU B C 1
ATOM 1310 O O . LEU B 1 62 ? 5.102 -21.797 -10.695 1 97.38 62 LEU B O 1
ATOM 1314 N N . ASN B 1 63 ? 4.746 -22.094 -8.461 1 96.06 63 ASN B N 1
ATOM 1315 C CA . ASN B 1 63 ? 4.52 -23.516 -8.633 1 96.06 63 ASN B CA 1
ATOM 1316 C C . ASN B 1 63 ? 3.062 -23.891 -8.375 1 96.06 63 ASN B C 1
ATOM 1318 O O . ASN B 1 63 ? 2.664 -25.031 -8.594 1 96.06 63 ASN B O 1
ATOM 1322 N N . LYS B 1 64 ? 2.32 -22.953 -7.902 1 96.69 64 LYS B N 1
ATOM 1323 C CA . LYS B 1 64 ? 0.89 -23.125 -7.656 1 96.69 64 LYS B CA 1
ATOM 1324 C C . LYS B 1 64 ? 0.101 -21.922 -8.188 1 96.69 64 LYS B C 1
ATOM 1326 O O . LYS B 1 64 ? 0.631 -20.812 -8.289 1 96.69 64 LYS B O 1
ATOM 1331 N N . VAL B 1 65 ? -1.171 -22.297 -8.516 1 98.12 65 VAL B N 1
ATOM 1332 C CA . VAL B 1 65 ? -2.072 -21.172 -8.766 1 98.12 65 VAL B CA 1
ATOM 1333 C C . VAL B 1 65 ? -2.025 -20.203 -7.586 1 98.12 65 VAL B C 1
ATOM 1335 O O . VAL B 1 65 ? -2.105 -20.625 -6.43 1 98.12 65 VAL B O 1
ATOM 1338 N N . SER B 1 66 ? -1.792 -18.953 -7.93 1 98.19 66 SER B N 1
ATOM 1339 C CA . SER B 1 66 ? -1.671 -17.938 -6.891 1 98.19 66 SER B CA 1
ATOM 1340 C C . SER B 1 66 ? -2.564 -16.734 -7.191 1 98.19 66 SER B C 1
ATOM 1342 O O . SER B 1 66 ? -3.047 -16.578 -8.312 1 98.19 66 SER B O 1
ATOM 1344 N N . TYR B 1 67 ? -2.846 -15.977 -6.18 1 98.44 67 TYR B N 1
ATOM 1345 C CA . TYR B 1 67 ? -3.652 -14.766 -6.285 1 98.44 67 TYR B CA 1
ATOM 1346 C C . TYR B 1 67 ? -2.908 -13.562 -5.715 1 98.44 67 TYR B C 1
ATOM 1348 O O . TYR B 1 67 ? -2.445 -13.602 -4.57 1 98.44 67 TYR B O 1
ATOM 1356 N N . VAL B 1 68 ? -2.773 -12.555 -6.559 1 98.75 68 VAL B N 1
ATOM 1357 C CA . VAL B 1 68 ? -2.229 -11.289 -6.07 1 98.75 68 VAL B CA 1
ATOM 1358 C C . VAL B 1 68 ? -3.287 -10.547 -5.258 1 98.75 68 VAL B C 1
ATOM 1360 O O . VAL B 1 68 ? -4.371 -10.25 -5.766 1 98.75 68 VAL B O 1
ATOM 1363 N N . MET B 1 69 ? -2.941 -10.266 -4.008 1 98.25 69 MET B N 1
ATOM 1364 C CA . MET B 1 69 ? -3.883 -9.609 -3.104 1 98.25 69 MET B CA 1
ATOM 1365 C C . MET B 1 69 ? -3.721 -8.094 -3.154 1 98.25 69 MET B C 1
ATOM 1367 O O . MET B 1 69 ? -3.086 -7.508 -2.277 1 98.25 69 MET B O 1
ATOM 1371 N N . THR B 1 70 ? -4.379 -7.43 -4.152 1 98.62 70 THR B N 1
ATOM 1372 C CA . THR B 1 70 ? -4.266 -5.984 -4.316 1 98.62 70 THR B CA 1
ATOM 1373 C C . THR B 1 70 ? -4.922 -5.254 -3.15 1 98.62 70 THR B C 1
ATOM 1375 O O . THR B 1 70 ? -4.688 -4.059 -2.945 1 98.62 70 THR B O 1
ATOM 1378 N N . ASP B 1 71 ? -5.699 -5.953 -2.387 1 97.69 71 ASP B N 1
ATOM 1379 C CA . ASP B 1 71 ? -6.309 -5.422 -1.171 1 97.69 71 ASP B CA 1
ATOM 1380 C C . ASP B 1 71 ? -5.352 -5.527 0.014 1 97.69 71 ASP B C 1
ATOM 1382 O O . ASP B 1 71 ? -5.656 -5.055 1.11 1 97.69 71 ASP B O 1
ATOM 1386 N N . LYS B 1 72 ? -4.168 -6.125 -0.212 1 97.56 72 LYS B N 1
ATOM 1387 C CA . LYS B 1 72 ? -3.104 -6.223 0.781 1 97.56 72 LYS B CA 1
ATOM 1388 C C . LYS B 1 72 ? -1.797 -5.645 0.246 1 97.56 72 LYS B C 1
ATOM 1390 O O . LYS B 1 72 ? -0.803 -6.363 0.113 1 97.56 72 LYS B O 1
ATOM 1395 N N . ILE B 1 73 ? -1.864 -4.379 0.096 1 98.31 73 ILE B N 1
ATOM 1396 C CA . ILE B 1 73 ? -0.693 -3.609 -0.31 1 98.31 73 ILE B CA 1
ATOM 1397 C C . ILE B 1 73 ? 0.19 -3.334 0.905 1 98.31 73 ILE B C 1
ATOM 1399 O O . ILE B 1 73 ? -0.304 -2.934 1.962 1 98.31 73 ILE B O 1
ATOM 1403 N N . VAL B 1 74 ? 1.471 -3.57 0.761 1 96.44 74 VAL B N 1
ATOM 1404 C CA . VAL B 1 74 ? 2.367 -3.326 1.887 1 96.44 74 VAL B CA 1
ATOM 1405 C C . VAL B 1 74 ? 3.682 -2.736 1.382 1 96.44 74 VAL B C 1
ATOM 1407 O O . VAL B 1 74 ? 4.199 -3.152 0.342 1 96.44 74 VAL B O 1
ATOM 1410 N N . THR B 1 75 ? 4.148 -1.732 2.072 1 97.44 75 THR B N 1
ATOM 1411 C CA . THR B 1 75 ? 5.492 -1.21 1.867 1 97.44 75 THR B CA 1
ATOM 1412 C C . THR B 1 75 ? 6.496 -1.932 2.764 1 97.44 75 THR B C 1
ATOM 1414 O O . THR B 1 75 ? 6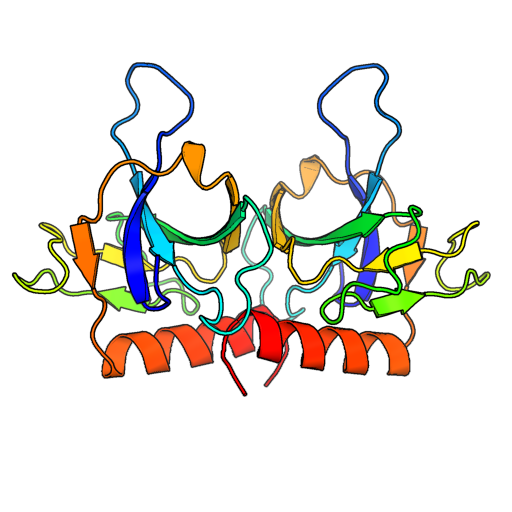.328 -1.974 3.984 1 97.44 75 THR B O 1
ATOM 1417 N N . VAL B 1 76 ? 7.504 -2.463 2.154 1 95.38 76 VAL B N 1
ATOM 1418 C CA . VAL B 1 76 ? 8.43 -3.295 2.914 1 95.38 76 VAL B CA 1
ATOM 1419 C C . VAL B 1 76 ? 9.859 -2.771 2.742 1 95.38 76 VAL B C 1
ATOM 1421 O O . VAL B 1 76 ? 10.211 -2.254 1.681 1 95.38 76 VAL B O 1
ATOM 1424 N N . ASP B 1 77 ? 10.617 -2.955 3.854 1 96 77 ASP B N 1
ATOM 1425 C CA . ASP B 1 77 ? 12.055 -2.725 3.719 1 96 77 ASP B 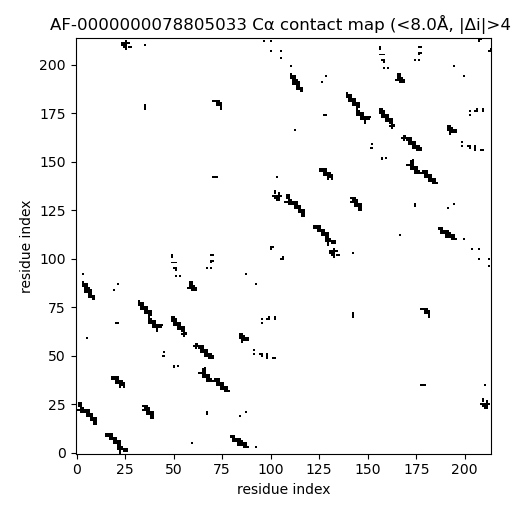CA 1
ATOM 1426 C C . ASP B 1 77 ? 12.664 -3.668 2.686 1 96 77 ASP B C 1
ATOM 1428 O O . ASP B 1 77 ? 12.461 -4.883 2.748 1 96 77 ASP B O 1
ATOM 1432 N N . ARG B 1 78 ? 13.422 -3.074 1.775 1 95.88 78 ARG B N 1
ATOM 1433 C CA . ARG B 1 78 ? 14.031 -3.873 0.716 1 95.88 78 ARG B CA 1
ATOM 1434 C C . ARG B 1 78 ? 14.906 -4.977 1.297 1 95.88 78 ARG B C 1
ATOM 1436 O O . ARG B 1 78 ? 15.031 -6.055 0.708 1 95.88 78 ARG B O 1
ATOM 1443 N N . LYS B 1 79 ? 15.438 -4.75 2.406 1 94.75 79 LYS B N 1
ATOM 1444 C CA . LYS B 1 79 ? 16.359 -5.707 3.027 1 94.75 79 LYS B CA 1
ATOM 1445 C C . LYS B 1 79 ? 15.617 -6.965 3.469 1 94.75 79 LYS B C 1
ATOM 1447 O O . LYS B 1 79 ? 16.234 -7.984 3.766 1 94.75 79 LYS B O 1
ATOM 1452 N N . LEU B 1 80 ? 14.305 -6.91 3.6 1 94.44 80 LEU B N 1
ATOM 1453 C CA . LEU B 1 80 ? 13.508 -8.055 4.012 1 94.44 80 LEU B CA 1
ATOM 1454 C C . LEU B 1 80 ? 13.148 -8.93 2.812 1 94.44 80 LEU B C 1
ATOM 1456 O O . LEU B 1 80 ? 12.586 -10.016 2.975 1 94.44 80 LEU B O 1
ATOM 1460 N N . LEU B 1 81 ? 13.477 -8.43 1.668 1 95.31 81 LEU B N 1
ATOM 1461 C CA . LEU B 1 81 ? 13.227 -9.219 0.464 1 95.31 81 LEU B CA 1
ATOM 1462 C C . LEU B 1 81 ? 14.414 -10.125 0.159 1 95.31 81 LEU B C 1
ATOM 1464 O O . LEU B 1 81 ? 15.562 -9.68 0.181 1 95.31 81 LEU B O 1
ATOM 1468 N N . GLY B 1 82 ? 14.117 -11.367 -0.041 1 94.75 82 GLY B N 1
ATOM 1469 C CA . GLY B 1 82 ? 15.156 -12.352 -0.3 1 94.75 82 GLY B CA 1
ATOM 1470 C C . GLY B 1 82 ? 15.617 -12.367 -1.745 1 94.75 82 GLY B C 1
ATOM 1471 O O . GLY B 1 82 ? 16.469 -11.57 -2.141 1 94.75 82 GLY B O 1
ATOM 1472 N N . TYR B 1 83 ? 15 -13.289 -2.576 1 95.31 83 TYR B N 1
ATOM 1473 C CA . TYR B 1 83 ? 15.422 -13.43 -3.965 1 95.31 83 TYR B CA 1
ATOM 1474 C C . TYR B 1 83 ? 14.234 -13.305 -4.914 1 95.31 83 TYR B C 1
ATOM 1476 O O . TYR B 1 83 ? 13.086 -13.477 -4.504 1 95.31 83 TYR B O 1
ATOM 1484 N N . GLN B 1 84 ? 14.562 -13.008 -6.105 1 97.81 84 GLN B N 1
ATOM 1485 C CA . GLN B 1 84 ? 13.547 -12.914 -7.148 1 97.81 84 GLN B CA 1
ATOM 1486 C C . GLN B 1 84 ? 13.094 -14.297 -7.605 1 97.81 84 GLN B C 1
ATOM 1488 O O . GLN B 1 84 ? 13.922 -15.148 -7.918 1 97.81 84 GLN B O 1
ATOM 1493 N N . VAL B 1 85 ? 11.852 -14.438 -7.637 1 97.12 85 VAL B N 1
ATOM 1494 C CA . VAL B 1 85 ? 11.242 -15.703 -8.039 1 97.12 85 VAL B CA 1
ATOM 1495 C C . VAL B 1 85 ? 10.922 -15.664 -9.531 1 97.12 85 VAL B C 1
ATOM 1497 O O . VAL B 1 85 ? 11.062 -16.672 -10.227 1 97.12 85 VAL B O 1
ATOM 1500 N N . GLY B 1 86 ? 10.445 -14.578 -10.023 1 98.56 86 GLY B N 1
ATOM 1501 C CA . GLY B 1 86 ? 10.016 -14.414 -11.406 1 98.56 86 GLY B CA 1
ATOM 1502 C C . GLY B 1 86 ? 9.406 -13.055 -11.688 1 98.56 86 GLY B C 1
ATOM 1503 O O . GLY B 1 86 ? 9.734 -12.07 -11.016 1 98.56 86 GLY B O 1
ATOM 1504 N N . VAL B 1 87 ? 8.672 -13.016 -12.836 1 98.75 87 VAL B N 1
ATOM 1505 C CA . VAL B 1 87 ? 8.055 -11.766 -13.258 1 98.75 87 VAL B CA 1
ATOM 1506 C C . VAL B 1 87 ? 6.625 -12.023 -13.734 1 98.75 87 VAL B C 1
ATOM 1508 O O . VAL B 1 87 ? 6.359 -13.031 -14.398 1 98.75 87 VAL B O 1
ATOM 1511 N N . VAL B 1 88 ? 5.793 -11.141 -13.297 1 98.56 88 VAL B N 1
ATOM 1512 C CA . VAL B 1 88 ? 4.422 -11.203 -13.789 1 98.56 88 VAL B CA 1
ATOM 1513 C C . VAL B 1 88 ? 4.367 -10.719 -15.234 1 98.56 88 VAL B C 1
ATOM 1515 O O . VAL B 1 88 ? 5.039 -9.75 -15.594 1 98.56 88 VAL B O 1
ATOM 1518 N N . ASP B 1 89 ? 3.566 -11.414 -16.016 1 98 89 ASP B N 1
ATOM 1519 C CA . ASP B 1 89 ? 3.492 -10.984 -17.422 1 98 89 ASP B CA 1
ATOM 1520 C C . ASP B 1 89 ? 2.691 -9.695 -17.562 1 98 89 ASP B C 1
ATOM 1522 O O . ASP B 1 89 ? 2.033 -9.258 -16.609 1 98 89 ASP B O 1
ATOM 1526 N N . ASP B 1 90 ? 2.727 -9.086 -18.781 1 97.5 90 ASP B N 1
ATOM 1527 C CA . ASP B 1 90 ? 2.172 -7.758 -19.016 1 97.5 90 ASP B CA 1
ATOM 1528 C C . ASP B 1 90 ? 0.656 -7.754 -18.844 1 97.5 90 ASP B C 1
ATOM 1530 O O . ASP B 1 90 ? 0.091 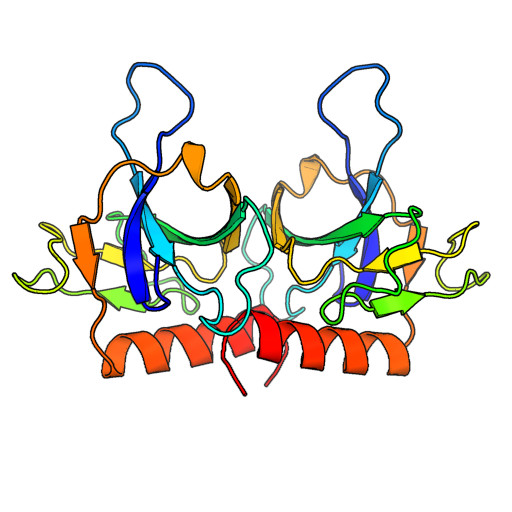-6.797 -18.312 1 97.5 90 ASP B O 1
ATOM 1534 N N . ALA B 1 91 ? 0.035 -8.734 -19.312 1 98 91 ALA B N 1
ATOM 1535 C CA . ALA B 1 91 ? -1.421 -8.797 -19.219 1 98 91 ALA B CA 1
ATOM 1536 C C . ALA B 1 91 ? -1.867 -8.859 -17.766 1 98 91 ALA B C 1
ATOM 1538 O O . ALA B 1 91 ? -2.801 -8.156 -17.359 1 98 91 ALA B O 1
ATOM 1539 N N . ALA B 1 92 ? -1.204 -9.719 -17.016 1 98.19 92 ALA B N 1
ATOM 1540 C CA . ALA B 1 92 ? -1.521 -9.812 -15.594 1 98.19 92 ALA B CA 1
ATOM 1541 C C . ALA B 1 92 ? -1.204 -8.508 -14.867 1 98.19 92 ALA B C 1
ATOM 1543 O O . ALA B 1 92 ? -1.951 -8.094 -13.977 1 98.19 92 ALA B O 1
ATOM 1544 N N . MET B 1 93 ? -0.107 -7.855 -15.266 1 98.44 93 MET B N 1
ATOM 1545 C CA . MET B 1 93 ? 0.26 -6.598 -14.617 1 98.44 93 MET B CA 1
ATOM 1546 C C . MET B 1 93 ? -0.772 -5.516 -14.906 1 98.44 93 MET B C 1
ATOM 1548 O O . MET B 1 93 ? -1.044 -4.668 -14.055 1 98.44 93 MET B O 1
ATOM 1552 N N . ALA B 1 94 ? -1.326 -5.531 -16.109 1 98.38 94 ALA B N 1
ATOM 1553 C CA . ALA B 1 94 ? -2.398 -4.594 -16.438 1 98.38 94 ALA B CA 1
ATOM 1554 C C . ALA B 1 94 ? -3.621 -4.828 -15.562 1 98.38 94 ALA B C 1
ATOM 1556 O O . ALA B 1 94 ? -4.234 -3.879 -15.07 1 98.38 94 ALA B O 1
ATOM 1557 N N . ASN B 1 95 ? -3.936 -6.074 -15.367 1 98.5 95 ASN B N 1
ATOM 1558 C CA . ASN B 1 95 ? -5.055 -6.426 -14.5 1 98.5 95 ASN B CA 1
ATOM 1559 C C . ASN B 1 95 ? -4.793 -6.016 -13.055 1 98.5 95 ASN B C 1
ATOM 1561 O O . ASN B 1 95 ? -5.688 -5.508 -12.375 1 98.5 95 ASN B O 1
ATOM 1565 N N . ILE B 1 96 ? -3.551 -6.273 -12.586 1 98.81 96 ILE B N 1
ATOM 1566 C CA . ILE B 1 96 ? -3.158 -5.852 -11.25 1 98.81 96 ILE B CA 1
ATOM 1567 C C . ILE B 1 96 ? -3.314 -4.34 -11.117 1 98.81 96 ILE B C 1
ATOM 1569 O O . ILE B 1 96 ? -3.867 -3.852 -10.125 1 98.81 96 ILE B O 1
ATOM 1573 N N . GLY B 1 97 ? -2.844 -3.629 -12.133 1 98.69 97 GLY B N 1
ATOM 1574 C CA . GLY B 1 97 ? -2.986 -2.182 -12.125 1 98.69 97 GLY B CA 1
ATOM 1575 C C . GLY B 1 97 ? -4.43 -1.726 -12.016 1 98.69 97 GLY B C 1
ATOM 1576 O O . GLY B 1 97 ? -4.742 -0.814 -11.242 1 98.69 97 GLY B O 1
ATOM 1577 N N . ARG B 1 98 ? -5.301 -2.305 -12.734 1 98.19 98 ARG B N 1
ATOM 1578 C CA . ARG B 1 98 ? -6.719 -1.953 -12.703 1 98.19 98 ARG B CA 1
ATOM 1579 C C . ARG B 1 98 ? -7.32 -2.223 -11.328 1 98.19 98 ARG B C 1
ATOM 1581 O O . ARG B 1 98 ? -8.086 -1.408 -10.805 1 98.19 98 ARG B O 1
ATOM 1588 N N . GLN B 1 99 ? -6.988 -3.406 -10.812 1 98.44 99 GLN B N 1
ATOM 1589 C CA . GLN B 1 99 ? -7.52 -3.75 -9.5 1 98.44 99 GLN B CA 1
ATOM 1590 C C . GLN B 1 99 ? -6.977 -2.814 -8.422 1 98.44 99 GLN B C 1
ATOM 1592 O O . GLN B 1 99 ? -7.691 -2.459 -7.484 1 98.44 99 GLN B O 1
ATOM 1597 N N . LEU B 1 100 ? -5.652 -2.422 -8.555 1 98.75 100 LEU B N 1
ATOM 1598 C CA . LEU B 1 100 ? -5.082 -1.451 -7.629 1 98.75 100 LEU B CA 1
ATOM 1599 C C . LEU B 1 100 ? -5.855 -0.139 -7.672 1 98.75 100 LEU B C 1
ATOM 1601 O O . LEU B 1 100 ? -6.152 0.448 -6.629 1 98.75 100 LEU B O 1
ATOM 1605 N N . MET B 1 101 ? -6.191 0.286 -8.891 1 98.5 101 MET B N 1
ATOM 1606 C CA . MET B 1 101 ? -6.973 1.511 -9.023 1 98.5 101 MET B CA 1
ATOM 1607 C C . MET B 1 101 ? -8.344 1.356 -8.367 1 98.5 101 MET B C 1
ATOM 1609 O O . MET B 1 101 ? -8.836 2.287 -7.73 1 98.5 101 MET B O 1
ATOM 1613 N N . ARG B 1 102 ? -8.906 0.262 -8.508 1 97.62 102 ARG B N 1
ATOM 1614 C CA . ARG B 1 102 ? -10.219 0.004 -7.938 1 97.62 102 ARG B CA 1
ATOM 1615 C C . ARG B 1 102 ? -10.172 0.03 -6.414 1 97.62 102 ARG B C 1
ATOM 1617 O O . ARG B 1 102 ? -10.977 0.715 -5.773 1 97.62 102 ARG B O 1
ATOM 1624 N N . VAL B 1 103 ? -9.203 -0.688 -5.797 1 98.38 103 VAL B N 1
ATOM 1625 C CA . VAL B 1 103 ? -9.164 -0.827 -4.344 1 98.38 103 VAL B CA 1
ATOM 1626 C C . VAL B 1 103 ? -8.789 0.507 -3.705 1 98.38 103 VAL B C 1
ATOM 1628 O O . VAL B 1 103 ? -9.125 0.771 -2.551 1 98.38 103 VAL B O 1
ATOM 1631 N N . LEU B 1 104 ? -8.117 1.386 -4.484 1 98.56 104 LEU B N 1
ATOM 1632 C CA . LEU B 1 104 ? -7.66 2.656 -3.936 1 98.56 104 LEU B CA 1
ATOM 1633 C C . LEU B 1 104 ? -8.617 3.787 -4.305 1 98.56 104 LEU B C 1
ATOM 1635 O O . LEU B 1 104 ? -8.367 4.949 -3.979 1 98.56 104 LEU B O 1
ATOM 1639 N N . GLY B 1 105 ? -9.664 3.475 -5.02 1 97.56 105 GLY B N 1
ATOM 1640 C CA . GLY B 1 105 ? -10.656 4.473 -5.379 1 97.56 105 GLY B CA 1
ATOM 1641 C C . GLY B 1 105 ? -10.148 5.496 -6.375 1 97.56 105 GLY B C 1
ATOM 1642 O O . GLY B 1 105 ? -10.398 6.695 -6.23 1 97.56 105 GLY B O 1
ATOM 1643 N N . LEU B 1 106 ? -9.438 4.965 -7.328 1 97.38 106 LEU B N 1
ATOM 1644 C CA . LEU B 1 106 ? -8.805 5.863 -8.289 1 97.38 106 LEU B CA 1
ATOM 1645 C C . LEU B 1 106 ? -9.477 5.762 -9.656 1 97.38 106 LEU B C 1
ATOM 1647 O O . LEU B 1 106 ? -8.992 6.336 -10.633 1 97.38 106 LEU B O 1
ATOM 1651 N N . LEU B 1 107 ? -10.5 4.93 -9.773 1 87.75 107 LEU B N 1
ATOM 1652 C CA . LEU B 1 107 ? -11.266 4.801 -11.008 1 87.75 107 LEU B CA 1
ATOM 1653 C C . LEU B 1 107 ? -12.438 5.777 -11.023 1 87.75 107 LEU B C 1
ATOM 1655 O O . LEU B 1 107 ? -12.938 6.172 -9.969 1 87.75 107 LEU B O 1
#